Protein AF-A0A848QP85-F1 (afdb_monomer_lite)

Sequence (212 aa):
MMNKYEKEARVYPAIAGMIIPIILTTLYVTSFIPKTLDIWESIIVKIGLFIPVALIYGALAYWIRQLFIDASKRLFQFRLFKEDETEMPTTKLLLWSSDVRKSEADIKRIAEKIKTDFGIQLLSKDEEISNLSEAKRTIVDAVGKIREVTRNNENLQQYNRKYGFCRNYLGTCVYATGAIILALAANFILGMPYASVLFMALGVQILLGIIT

Organism: Phocaeicola vulgatus (NCBI:txid821)

pLDDT: mean 91.53, std 6.6, range [52.84, 97.62]

Secondary structure (DSSP, 8-state):
---HHIIIIIIHHHHHTTHHHHHHHHHHHHTTS-TTS-HHHHHHHHHHHHHHHHHHHHHHHHHHHHHHHHHHIIIIIHHHH-TTSTTSHHHHHH-TT-TTPPPHHHHHHHHHHHHHHH---PPPHHHHHH-HHHHHHHHHHHHHHHHHHTTT-HHHHHHHHHHHHHHHHHHHHHHHHHHHHHHHHHHHHTT-TTHHHHHHHHHHHHHHHHH-

Structure (mmCIF, N/CA/C/O backbone):
data_AF-A0A848QP85-F1
#
_entry.id   AF-A0A848QP85-F1
#
loop_
_ato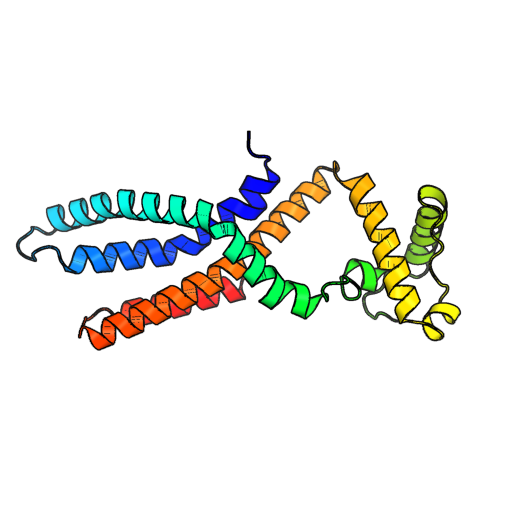m_site.group_PDB
_atom_site.id
_atom_site.type_symbol
_atom_site.label_atom_id
_atom_site.label_alt_id
_atom_site.label_comp_id
_atom_site.label_asym_id
_atom_site.label_entity_id
_atom_site.label_seq_id
_atom_site.pdbx_PDB_ins_code
_atom_site.Cartn_x
_atom_site.Cartn_y
_atom_site.Cartn_z
_atom_site.occupancy
_atom_site.B_iso_or_equiv
_atom_site.auth_seq_id
_atom_site.auth_comp_id
_atom_site.auth_asym_id
_atom_site.auth_atom_id
_atom_site.pdbx_PDB_model_num
ATOM 1 N N . MET A 1 1 ? -17.720 -10.875 -14.362 1.00 52.84 1 MET A N 1
ATOM 2 C CA . MET A 1 1 ? -17.300 -9.458 -14.500 1.00 52.84 1 MET A CA 1
ATOM 3 C C . MET A 1 1 ? -16.583 -9.041 -13.217 1.00 52.84 1 MET A C 1
ATOM 5 O O . MET A 1 1 ? -17.029 -9.434 -12.148 1.00 52.84 1 MET A O 1
ATOM 9 N N . MET A 1 2 ? -15.457 -8.329 -13.291 1.00 73.00 2 MET A N 1
ATOM 10 C CA . MET A 1 2 ? -14.638 -8.015 -12.108 1.00 73.00 2 MET A CA 1
ATOM 11 C C . MET A 1 2 ? -15.295 -6.916 -11.248 1.00 73.00 2 MET A C 1
ATOM 13 O O . MET A 1 2 ? -15.643 -5.864 -11.787 1.00 73.00 2 MET A O 1
ATOM 17 N N . ASN A 1 3 ? -15.461 -7.150 -9.938 1.00 87.94 3 ASN A N 1
ATOM 18 C CA . ASN A 1 3 ? -16.066 -6.187 -9.003 1.00 87.94 3 ASN A CA 1
ATOM 19 C C . ASN A 1 3 ? -15.241 -4.881 -8.954 1.00 87.94 3 ASN A C 1
ATOM 21 O O . ASN A 1 3 ? -14.014 -4.905 -9.073 1.00 87.94 3 ASN A O 1
ATOM 25 N N . LYS A 1 4 ? -15.909 -3.740 -8.748 1.00 89.75 4 LYS A N 1
ATOM 26 C CA . LYS A 1 4 ? -15.306 -2.413 -8.554 1.00 89.75 4 LYS A CA 1
ATOM 27 C C . LYS A 1 4 ? -14.185 -2.422 -7.512 1.00 89.75 4 LYS A C 1
ATOM 29 O O . LYS A 1 4 ? -13.153 -1.801 -7.739 1.00 89.75 4 LYS A O 1
ATOM 34 N N . TYR A 1 5 ? -14.340 -3.177 -6.419 1.00 89.50 5 TYR A N 1
ATOM 35 C CA . TYR A 1 5 ? -13.270 -3.331 -5.426 1.00 89.50 5 TYR A CA 1
ATOM 36 C C . TYR A 1 5 ? -12.013 -3.991 -6.008 1.00 89.50 5 TYR A C 1
ATOM 38 O O . TYR A 1 5 ? -10.917 -3.484 -5.815 1.00 89.50 5 TYR A O 1
ATOM 46 N N . GLU A 1 6 ? -12.149 -5.085 -6.758 1.00 91.56 6 GLU A N 1
ATOM 47 C CA . GLU A 1 6 ? -11.005 -5.777 -7.368 1.00 91.56 6 GLU A CA 1
ATOM 48 C C . GLU A 1 6 ? -10.270 -4.865 -8.367 1.00 91.56 6 GLU A C 1
ATOM 50 O O . GLU A 1 6 ? -9.042 -4.831 -8.395 1.00 91.56 6 GLU A O 1
ATOM 55 N N . LYS A 1 7 ? -11.008 -4.060 -9.142 1.00 93.38 7 LYS A N 1
ATOM 56 C CA . LYS A 1 7 ? -10.418 -3.071 -10.058 1.00 93.38 7 LYS A CA 1
ATOM 57 C C . LYS A 1 7 ? -9.657 -1.982 -9.307 1.00 93.38 7 LYS A C 1
ATOM 59 O O . LYS A 1 7 ? -8.448 -1.852 -9.474 1.00 93.38 7 LYS A O 1
ATOM 64 N N . GLU A 1 8 ? -10.369 -1.227 -8.476 1.00 95.19 8 GLU A N 1
ATOM 65 C CA . GLU A 1 8 ? -9.848 -0.004 -7.863 1.00 95.19 8 GLU A CA 1
ATOM 66 C C . GLU A 1 8 ? -8.850 -0.296 -6.750 1.00 95.19 8 GLU A C 1
ATOM 68 O O . GLU A 1 8 ? -7.840 0.381 -6.652 1.00 95.19 8 GLU A O 1
ATOM 73 N N . ALA A 1 9 ? -9.089 -1.315 -5.928 1.00 94.69 9 ALA A N 1
ATOM 74 C CA . ALA A 1 9 ? -8.211 -1.595 -4.805 1.00 94.69 9 ALA A CA 1
ATOM 75 C C . ALA A 1 9 ? -7.007 -2.451 -5.197 1.00 94.69 9 ALA A C 1
ATOM 77 O O . ALA A 1 9 ? -6.015 -2.396 -4.489 1.00 94.69 9 ALA A O 1
ATOM 78 N N . ARG A 1 10 ? -7.069 -3.282 -6.252 1.00 94.50 10 ARG A N 1
ATOM 79 C CA . ARG A 1 10 ? -6.019 -4.287 -6.532 1.00 94.50 10 ARG A CA 1
ATOM 80 C C . ARG A 1 10 ? -5.346 -4.134 -7.889 1.00 94.50 10 ARG A C 1
ATOM 82 O O . ARG A 1 10 ? -4.124 -4.181 -7.948 1.00 94.50 10 ARG A O 1
ATOM 89 N N . VAL A 1 11 ? -6.108 -3.948 -8.964 1.00 94.38 11 VAL A N 1
ATOM 90 C CA . VAL A 1 11 ? -5.538 -3.897 -10.323 1.00 94.38 11 VAL A CA 1
ATOM 91 C C . VAL A 1 11 ? -4.966 -2.524 -10.661 1.00 94.38 11 VAL A C 1
ATOM 93 O O . VAL A 1 11 ? -3.831 -2.429 -11.113 1.00 94.38 11 VAL A O 1
ATOM 96 N N . TYR A 1 12 ? -5.714 -1.451 -10.414 1.00 95.31 12 TYR A N 1
ATOM 97 C CA . TYR A 1 12 ? -5.249 -0.092 -10.697 1.00 95.31 12 TYR A CA 1
ATOM 98 C C . TYR A 1 12 ? -3.962 0.306 -9.965 1.00 95.31 12 TYR A C 1
ATOM 100 O O . TYR A 1 12 ? -3.086 0.843 -10.640 1.00 95.31 12 TYR A O 1
ATOM 108 N N . PRO A 1 13 ? -3.768 0.025 -8.660 1.00 96.31 13 PRO A N 1
ATOM 109 C CA . PRO A 1 13 ? -2.503 0.366 -8.012 1.00 96.31 13 PRO A CA 1
ATOM 110 C C . PRO A 1 13 ? -1.323 -0.427 -8.587 1.00 96.31 13 PRO A C 1
ATOM 112 O O . PRO A 1 13 ? -0.239 0.131 -8.728 1.00 96.31 13 PRO A O 1
ATOM 115 N N . ALA A 1 14 ? -1.544 -1.687 -8.985 1.00 95.75 14 ALA A N 1
ATOM 116 C CA . ALA A 1 14 ? -0.522 -2.506 -9.629 1.00 95.75 14 ALA A CA 1
ATOM 117 C C . ALA A 1 14 ? -0.092 -1.915 -10.978 1.00 95.75 14 ALA A C 1
ATOM 119 O O . ALA A 1 14 ? 1.096 -1.807 -11.246 1.00 95.75 14 ALA A O 1
ATOM 120 N N . ILE A 1 15 ? -1.041 -1.495 -11.821 1.00 94.06 15 ILE A N 1
ATOM 121 C CA . ILE A 1 15 ? -0.727 -0.872 -13.116 1.00 94.06 15 ILE A CA 1
ATOM 122 C C . ILE A 1 15 ? -0.058 0.493 -12.910 1.00 94.06 15 ILE A C 1
ATOM 124 O O . ILE A 1 15 ? 0.965 0.775 -13.530 1.00 94.06 15 ILE A O 1
ATOM 128 N N . ALA A 1 16 ? -0.605 1.325 -12.018 1.00 94.81 16 ALA A N 1
ATOM 129 C CA . ALA A 1 16 ? -0.088 2.663 -11.751 1.00 94.81 16 ALA A CA 1
ATOM 130 C C . ALA A 1 16 ? 1.365 2.630 -11.253 1.00 94.81 16 ALA A C 1
ATOM 132 O O . ALA A 1 16 ? 2.199 3.392 -11.737 1.00 94.81 16 ALA A O 1
ATOM 133 N N . GLY A 1 17 ? 1.698 1.715 -10.339 1.00 93.06 17 GLY A N 1
ATOM 134 C CA . GLY A 1 17 ? 3.059 1.606 -9.811 1.00 93.06 17 GLY A CA 1
ATOM 135 C C . GLY A 1 17 ? 4.089 1.077 -10.819 1.00 93.06 17 GLY A C 1
ATOM 136 O O . GLY A 1 17 ? 5.285 1.173 -10.563 1.00 93.06 17 GLY A O 1
ATOM 137 N N . MET A 1 18 ? 3.662 0.571 -11.983 1.00 93.56 18 MET A N 1
ATOM 138 C CA . MET A 1 18 ? 4.565 0.125 -13.052 1.00 93.56 18 MET A CA 1
ATOM 139 C C . MET A 1 18 ? 4.866 1.208 -14.098 1.00 93.56 18 MET A C 1
ATOM 141 O O . MET A 1 18 ? 5.676 0.965 -14.990 1.00 93.56 18 MET A O 1
ATOM 145 N N . ILE A 1 19 ? 4.286 2.411 -13.992 1.00 93.69 19 ILE A N 1
ATOM 146 C CA . ILE A 1 19 ? 4.487 3.500 -14.967 1.00 93.69 19 ILE A CA 1
ATOM 147 C C . ILE A 1 19 ? 5.964 3.907 -15.079 1.00 93.69 19 ILE A C 1
ATOM 149 O O . ILE A 1 19 ? 6.479 4.029 -16.189 1.00 93.69 19 ILE A O 1
ATOM 153 N N . ILE A 1 20 ? 6.669 4.083 -13.956 1.00 93.69 20 ILE A N 1
ATOM 154 C CA . ILE A 1 20 ? 8.097 4.441 -13.979 1.00 93.69 20 ILE A CA 1
ATOM 155 C C . ILE A 1 20 ? 8.930 3.320 -14.628 1.00 93.69 20 ILE A C 1
ATOM 157 O O . ILE A 1 20 ? 9.659 3.617 -15.577 1.00 93.69 20 ILE A O 1
ATOM 161 N N . PRO A 1 21 ? 8.794 2.039 -14.223 1.00 93.94 21 PRO A N 1
ATOM 162 C CA . PRO A 1 21 ? 9.412 0.925 -14.941 1.00 93.94 21 PRO A CA 1
ATOM 163 C C . PRO A 1 21 ? 9.122 0.897 -16.451 1.00 93.94 21 PRO A C 1
ATOM 165 O O . PRO A 1 21 ? 10.043 0.679 -17.231 1.00 93.94 21 PRO A O 1
ATOM 168 N N . ILE A 1 22 ? 7.883 1.167 -16.883 1.00 93.31 22 ILE A N 1
ATOM 169 C CA . ILE A 1 22 ? 7.510 1.238 -18.310 1.00 93.31 22 ILE A CA 1
ATOM 170 C C . ILE A 1 22 ? 8.316 2.316 -19.041 1.00 93.31 22 ILE A C 1
ATOM 172 O O . ILE A 1 22 ? 8.875 2.053 -20.110 1.00 93.31 22 ILE A O 1
ATOM 176 N N . ILE A 1 23 ? 8.383 3.526 -18.477 1.00 91.31 23 ILE A N 1
ATOM 177 C CA . ILE A 1 23 ? 9.117 4.652 -19.072 1.00 91.31 23 ILE A CA 1
ATOM 178 C C . ILE A 1 23 ? 10.601 4.298 -19.192 1.00 91.31 23 ILE A C 1
ATOM 180 O O . ILE A 1 23 ? 11.190 4.462 -20.260 1.00 91.31 23 ILE A O 1
ATOM 184 N N . LEU A 1 24 ? 11.195 3.759 -18.125 1.00 90.81 24 LEU A N 1
ATOM 185 C CA . LEU A 1 24 ? 12.607 3.382 -18.107 1.00 90.81 24 LEU A CA 1
ATOM 186 C C . LEU A 1 24 ? 12.928 2.281 -19.117 1.00 90.81 24 LEU A C 1
ATOM 188 O O . LEU A 1 24 ? 13.899 2.410 -19.860 1.00 90.81 24 LEU A O 1
ATOM 192 N N . THR A 1 25 ? 12.100 1.239 -19.204 1.00 89.38 25 THR A N 1
ATOM 193 C CA . THR A 1 25 ? 12.289 0.167 -20.189 1.00 89.38 25 THR A CA 1
ATOM 194 C C . THR A 1 25 ? 12.141 0.690 -21.612 1.00 89.38 25 THR A C 1
ATOM 196 O O . THR A 1 25 ? 12.940 0.334 -22.473 1.00 89.38 25 THR A O 1
ATOM 199 N N . THR A 1 26 ? 11.187 1.589 -21.864 1.00 88.19 26 THR A N 1
ATOM 200 C CA . THR A 1 26 ? 11.035 2.223 -23.182 1.00 88.19 26 THR A CA 1
ATOM 201 C C . THR A 1 26 ? 12.300 2.997 -23.562 1.00 88.19 26 THR A C 1
ATOM 203 O O . THR A 1 26 ? 12.834 2.803 -24.653 1.00 88.19 26 THR A O 1
ATOM 206 N N . LEU A 1 27 ? 12.836 3.815 -22.646 1.00 84.06 27 LEU A N 1
ATOM 207 C CA . LEU A 1 27 ? 14.091 4.544 -22.861 1.00 84.06 27 LEU A CA 1
ATOM 208 C C . LEU A 1 27 ? 15.262 3.589 -23.117 1.00 84.06 27 LEU A C 1
ATOM 210 O O . LEU A 1 27 ? 16.022 3.788 -24.065 1.00 84.06 27 LEU A O 1
ATOM 214 N N . TYR A 1 28 ? 15.373 2.527 -22.321 1.00 82.81 28 TYR A N 1
ATOM 215 C CA . TYR A 1 28 ? 16.450 1.554 -22.438 1.00 82.81 28 TYR A CA 1
ATOM 216 C C . TYR A 1 28 ? 16.403 0.799 -23.769 1.00 82.81 28 TYR A C 1
ATOM 218 O O . TYR A 1 28 ? 17.407 0.724 -24.468 1.00 82.81 28 TYR A O 1
ATOM 226 N N . VAL A 1 29 ? 15.238 0.305 -24.188 1.00 82.69 29 VAL A N 1
ATOM 227 C CA . VAL A 1 29 ? 15.107 -0.410 -25.466 1.00 82.69 29 VAL A CA 1
ATOM 228 C C . VAL A 1 29 ? 15.361 0.528 -26.651 1.00 82.69 29 VAL A C 1
ATOM 230 O O . VAL A 1 29 ? 16.015 0.130 -27.613 1.00 82.69 29 VAL A O 1
ATOM 233 N N . THR A 1 30 ? 14.956 1.802 -26.567 1.00 79.50 30 THR A N 1
ATOM 234 C CA . THR A 1 30 ? 15.251 2.778 -27.635 1.00 79.50 30 THR A CA 1
ATOM 235 C C . THR A 1 30 ? 16.740 3.079 -27.799 1.00 79.50 30 THR A C 1
ATOM 237 O O . THR A 1 30 ? 17.144 3.545 -28.859 1.00 79.50 30 THR A O 1
ATOM 240 N N . SER A 1 31 ? 17.572 2.781 -26.796 1.00 76.50 31 SER A N 1
ATOM 241 C CA . SER A 1 31 ? 19.026 2.966 -26.879 1.00 76.50 31 SER A CA 1
ATOM 242 C C . SER A 1 31 ? 19.717 2.014 -27.859 1.00 76.50 31 SER A C 1
ATOM 244 O O . SER A 1 31 ? 20.781 2.342 -28.380 1.00 76.50 31 SER A O 1
ATOM 246 N N . PHE A 1 32 ? 19.094 0.868 -28.148 1.00 76.31 32 PHE A N 1
ATOM 247 C CA . PHE A 1 32 ? 19.592 -0.119 -29.109 1.00 76.31 32 PHE A CA 1
ATOM 248 C C . PHE A 1 32 ? 19.215 0.213 -30.555 1.00 76.31 32 PHE A C 1
ATOM 250 O O . PHE A 1 32 ? 19.620 -0.489 -31.480 1.00 76.31 32 PHE A O 1
ATOM 257 N N . ILE A 1 33 ? 18.430 1.270 -30.764 1.00 74.44 33 ILE A N 1
ATOM 258 C CA . ILE A 1 33 ? 17.992 1.690 -32.089 1.00 74.44 33 ILE A CA 1
ATOM 259 C C . ILE A 1 33 ? 19.111 2.525 -32.729 1.00 74.44 33 ILE A C 1
ATOM 261 O O . ILE A 1 33 ? 19.648 3.421 -32.070 1.00 74.44 33 ILE A O 1
ATOM 265 N N . PRO A 1 34 ? 19.488 2.256 -33.994 1.00 72.00 34 PRO A N 1
ATOM 266 C CA . PRO A 1 34 ? 20.559 2.980 -34.667 1.00 72.00 34 PRO A CA 1
ATOM 267 C C . PRO A 1 34 ? 20.356 4.499 -34.635 1.00 72.00 34 PRO A C 1
ATOM 269 O O . PRO A 1 34 ? 19.277 5.007 -34.935 1.00 72.00 34 PRO A O 1
ATOM 272 N N . LYS A 1 35 ? 21.430 5.240 -34.333 1.00 67.75 35 LYS A N 1
ATOM 273 C CA . LYS A 1 35 ? 21.443 6.717 -34.284 1.00 67.75 35 LYS A CA 1
ATOM 274 C C . LYS A 1 35 ? 21.287 7.393 -35.654 1.00 67.75 35 LYS A C 1
ATOM 276 O O . LYS A 1 35 ? 21.327 8.613 -35.726 1.00 67.75 35 LYS A O 1
ATOM 281 N N . THR A 1 36 ? 21.167 6.618 -36.729 1.00 67.00 36 THR A N 1
ATOM 282 C CA . THR A 1 36 ? 21.047 7.111 -38.108 1.00 67.00 36 THR A CA 1
ATOM 283 C C . THR A 1 36 ? 19.648 7.622 -38.449 1.00 67.00 36 THR A C 1
ATOM 285 O O . THR A 1 36 ? 19.464 8.143 -39.542 1.00 67.00 36 THR A O 1
ATOM 288 N N . LEU A 1 37 ? 18.671 7.449 -37.553 1.00 69.50 37 LEU A N 1
ATOM 289 C CA . LEU A 1 37 ? 17.309 7.955 -37.728 1.00 69.50 37 LEU A CA 1
ATOM 290 C C . LEU A 1 37 ? 17.245 9.467 -37.490 1.00 69.50 37 LEU A C 1
ATOM 292 O O . LEU A 1 37 ? 17.881 9.981 -36.565 1.00 69.50 37 LEU A O 1
ATOM 296 N N . ASP A 1 38 ? 16.427 10.157 -38.285 1.00 78.50 38 ASP A N 1
ATOM 297 C CA . ASP A 1 38 ? 16.111 11.569 -38.058 1.00 78.50 38 ASP A CA 1
ATOM 298 C C . ASP A 1 38 ? 15.408 11.774 -36.698 1.00 78.50 38 ASP A C 1
ATOM 300 O O . ASP A 1 38 ? 14.830 10.851 -36.115 1.00 78.50 38 ASP A O 1
ATOM 304 N N . ILE A 1 39 ? 15.434 13.001 -36.173 1.00 72.75 39 ILE A N 1
ATOM 305 C CA . ILE A 1 39 ? 14.828 13.360 -34.883 1.00 72.75 39 ILE A CA 1
ATOM 306 C C . ILE A 1 39 ? 13.334 13.000 -34.861 1.00 72.75 39 ILE A C 1
ATOM 308 O O . ILE A 1 39 ? 12.853 12.447 -33.867 1.00 72.75 39 ILE A O 1
ATOM 312 N N . TRP A 1 40 ? 12.605 13.256 -35.952 1.00 74.06 40 TRP A N 1
ATOM 313 C CA . TRP A 1 40 ? 11.178 12.937 -36.049 1.00 74.06 40 TRP A CA 1
ATOM 314 C C . TRP A 1 40 ? 10.918 11.432 -36.078 1.00 74.06 40 TRP A C 1
ATOM 316 O O . TRP A 1 40 ? 10.035 10.945 -35.368 1.00 74.06 40 TRP A O 1
ATOM 326 N N . GLU A 1 41 ? 11.734 10.679 -36.815 1.00 77.38 41 GLU A N 1
ATOM 327 C CA . GLU A 1 41 ? 11.673 9.216 -36.839 1.00 77.38 41 GLU A CA 1
ATOM 328 C C . GLU A 1 41 ? 11.992 8.626 -35.458 1.00 77.38 41 GLU A C 1
ATOM 330 O O . GLU A 1 41 ? 11.287 7.738 -34.981 1.00 77.38 41 GLU A O 1
ATOM 335 N N . SER A 1 42 ? 12.979 9.178 -34.746 1.00 75.06 42 SER A N 1
ATOM 336 C CA . SER A 1 42 ? 13.323 8.763 -33.381 1.00 75.06 42 SER A CA 1
ATOM 337 C C . SER A 1 42 ? 12.167 8.972 -32.393 1.00 75.06 42 SER A C 1
ATOM 339 O O . SER A 1 42 ? 11.919 8.117 -31.536 1.00 75.06 42 SER A O 1
ATOM 341 N N . ILE A 1 43 ? 11.430 10.083 -32.505 1.00 77.25 43 ILE A N 1
ATOM 342 C CA . ILE A 1 43 ? 10.256 10.360 -31.661 1.00 77.25 43 ILE A CA 1
ATOM 343 C C . ILE A 1 43 ? 9.122 9.379 -31.972 1.00 77.25 43 ILE A C 1
ATOM 345 O O . ILE A 1 43 ? 8.556 8.793 -31.045 1.00 77.25 43 ILE A O 1
ATOM 349 N N . ILE A 1 44 ? 8.817 9.159 -33.254 1.00 81.88 44 ILE A N 1
ATOM 350 C CA . ILE A 1 44 ? 7.771 8.221 -33.685 1.00 81.88 44 ILE A CA 1
ATOM 351 C C . ILE A 1 44 ? 8.077 6.814 -33.173 1.00 81.88 44 ILE A C 1
ATOM 353 O O . ILE A 1 44 ? 7.194 6.153 -32.629 1.00 81.88 44 ILE A O 1
ATOM 357 N N . VAL A 1 45 ? 9.333 6.374 -33.264 1.00 81.00 45 VAL A N 1
ATOM 358 C CA . VAL A 1 45 ? 9.741 5.049 -32.793 1.00 81.00 45 VAL A CA 1
ATOM 359 C C . VAL A 1 45 ? 9.649 4.930 -31.268 1.00 81.00 45 VAL A C 1
ATOM 361 O O . VAL A 1 45 ? 9.188 3.907 -30.768 1.00 81.00 45 VAL A O 1
ATOM 364 N N . LYS A 1 46 ? 10.001 5.975 -30.507 1.00 78.94 46 LYS A N 1
ATOM 365 C CA . LYS A 1 46 ? 9.838 5.988 -29.039 1.00 78.94 46 LYS A CA 1
ATOM 366 C C . LYS A 1 46 ? 8.375 5.871 -28.616 1.00 78.94 46 LYS A C 1
ATOM 368 O O . LYS A 1 46 ? 8.059 5.071 -27.738 1.00 78.94 46 LYS A O 1
ATOM 373 N N . ILE A 1 47 ? 7.482 6.633 -29.248 1.00 81.06 47 ILE A N 1
ATOM 374 C CA . ILE A 1 47 ? 6.036 6.565 -28.979 1.00 81.06 47 ILE A CA 1
ATOM 375 C C . ILE A 1 47 ? 5.480 5.205 -29.420 1.00 81.06 47 ILE A C 1
ATOM 377 O O . ILE A 1 47 ? 4.738 4.565 -28.674 1.00 81.06 47 ILE A O 1
ATOM 381 N N . GLY A 1 48 ? 5.888 4.735 -30.600 1.00 83.56 48 GLY A N 1
ATOM 382 C CA . GLY A 1 48 ? 5.499 3.439 -31.147 1.00 83.56 48 GLY A CA 1
ATOM 383 C C . GLY A 1 48 ? 5.942 2.265 -30.275 1.00 83.56 48 GLY A C 1
ATOM 384 O O . GLY A 1 48 ? 5.211 1.286 -30.173 1.00 83.56 48 GLY A O 1
ATOM 385 N N . LEU A 1 49 ? 7.086 2.378 -29.594 1.00 86.31 49 LEU A N 1
ATOM 386 C CA . LEU A 1 49 ? 7.586 1.367 -28.664 1.00 86.31 49 LEU A CA 1
ATOM 387 C C . LEU A 1 49 ? 6.959 1.470 -27.266 1.00 86.31 49 LEU A C 1
ATOM 389 O O . LEU A 1 49 ? 6.788 0.456 -26.591 1.00 86.31 49 LEU A O 1
ATOM 393 N N . PHE A 1 50 ? 6.575 2.670 -26.829 1.00 88.25 50 PHE A N 1
ATOM 394 C CA . PHE A 1 50 ? 5.936 2.857 -25.527 1.00 88.25 50 PHE A CA 1
ATOM 395 C C . PHE A 1 50 ? 4.655 2.024 -25.395 1.00 88.25 50 PHE A C 1
ATOM 397 O O . PHE A 1 50 ? 4.437 1.393 -24.365 1.00 88.25 50 PHE A O 1
ATOM 404 N N . ILE A 1 51 ? 3.826 1.979 -26.443 1.00 89.12 51 ILE A N 1
ATOM 405 C CA . ILE A 1 51 ? 2.553 1.241 -26.443 1.00 89.12 51 ILE A CA 1
ATOM 406 C C . ILE A 1 51 ? 2.748 -0.260 -26.148 1.00 89.12 51 ILE A C 1
ATOM 408 O O . ILE A 1 51 ? 2.168 -0.739 -25.171 1.00 89.12 51 ILE A O 1
ATOM 412 N N . PRO A 1 52 ? 3.544 -1.031 -26.918 1.00 90.81 52 PRO A N 1
ATOM 413 C CA . PRO A 1 52 ? 3.749 -2.449 -26.641 1.00 90.81 52 PRO A CA 1
ATOM 414 C C . PRO A 1 52 ? 4.424 -2.689 -25.285 1.00 90.81 52 PRO A C 1
ATOM 416 O O . PRO A 1 52 ? 4.025 -3.616 -24.582 1.00 90.81 52 PRO A O 1
ATOM 419 N N . VAL A 1 53 ? 5.372 -1.840 -24.861 1.00 91.62 53 VAL A N 1
ATOM 420 C CA . VAL A 1 53 ? 5.980 -1.950 -23.521 1.00 91.62 53 VAL A CA 1
ATOM 421 C C . VAL A 1 53 ? 4.921 -1.755 -22.434 1.00 91.62 53 VAL A C 1
ATOM 423 O O . VAL A 1 53 ? 4.819 -2.576 -21.523 1.00 91.62 53 VAL A O 1
ATOM 426 N N . ALA A 1 54 ? 4.085 -0.723 -22.545 1.00 92.25 54 ALA A N 1
ATOM 427 C CA . ALA A 1 54 ? 3.014 -0.454 -21.593 1.00 92.25 54 ALA A CA 1
ATOM 428 C C . ALA A 1 54 ? 1.991 -1.599 -21.534 1.00 92.25 54 ALA A C 1
ATOM 430 O O . ALA A 1 54 ? 1.557 -1.969 -20.444 1.00 92.25 54 ALA A O 1
ATOM 431 N N . LEU A 1 55 ? 1.641 -2.204 -22.674 1.00 93.25 55 LEU A N 1
ATOM 432 C CA . LEU A 1 55 ? 0.742 -3.360 -22.726 1.00 93.25 55 LEU A CA 1
ATOM 433 C C . LEU A 1 55 ? 1.348 -4.591 -22.042 1.00 93.25 55 LEU A C 1
ATOM 435 O O . LEU A 1 55 ? 0.667 -5.235 -21.242 1.00 93.25 55 LEU A O 1
ATOM 439 N N . ILE A 1 56 ? 2.625 -4.889 -22.301 1.00 93.50 56 ILE A N 1
ATOM 440 C CA . ILE A 1 56 ? 3.338 -6.003 -21.660 1.00 93.50 56 ILE A CA 1
ATOM 441 C C . ILE A 1 56 ? 3.377 -5.798 -20.147 1.00 93.50 56 ILE A C 1
ATOM 443 O O . ILE A 1 56 ? 2.993 -6.687 -19.390 1.00 93.50 56 ILE A O 1
ATOM 447 N N . TYR A 1 57 ? 3.787 -4.617 -19.692 1.00 92.88 57 TYR A N 1
ATOM 448 C CA . TYR A 1 57 ? 3.849 -4.311 -18.266 1.00 92.88 57 TYR A CA 1
ATOM 449 C C . TYR A 1 57 ? 2.470 -4.272 -17.612 1.00 92.88 57 TYR A C 1
ATOM 451 O O . TYR A 1 57 ? 2.338 -4.730 -16.485 1.00 92.88 57 TYR A O 1
ATOM 459 N N . GLY A 1 58 ? 1.438 -3.775 -18.296 1.00 91.94 58 GLY A N 1
ATOM 460 C CA . GLY A 1 58 ? 0.063 -3.801 -17.800 1.00 91.94 58 GLY A CA 1
ATOM 461 C C . GLY A 1 58 ? -0.454 -5.230 -17.620 1.00 91.94 58 GLY A C 1
ATOM 462 O O . GLY A 1 58 ? -1.042 -5.551 -16.585 1.00 91.94 58 GLY A O 1
ATOM 463 N N . ALA A 1 59 ? -0.175 -6.111 -18.585 1.00 93.44 59 ALA A N 1
ATOM 464 C CA . ALA A 1 59 ? -0.487 -7.532 -18.478 1.00 93.44 59 ALA A CA 1
ATOM 465 C C . ALA A 1 59 ? 0.298 -8.186 -17.332 1.00 93.44 59 ALA A C 1
ATOM 467 O O . ALA A 1 59 ? -0.299 -8.836 -16.475 1.00 93.44 59 ALA A O 1
ATOM 468 N N . LEU A 1 60 ? 1.613 -7.962 -17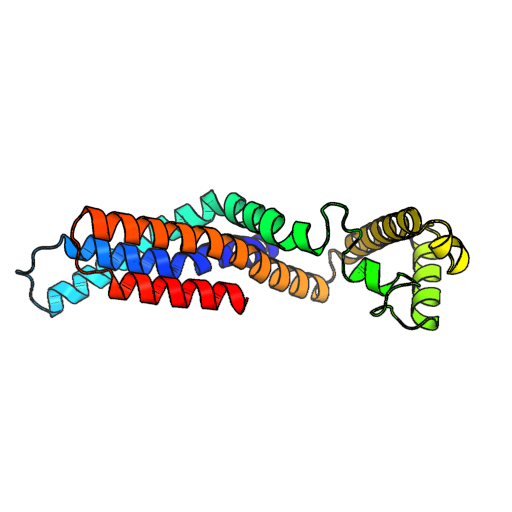.259 1.00 92.75 60 LEU A N 1
ATOM 469 C CA . LEU A 1 60 ? 2.451 -8.469 -16.172 1.00 92.75 60 LEU A CA 1
ATOM 470 C C . LEU A 1 60 ? 1.947 -7.989 -14.813 1.00 92.75 60 LEU A C 1
ATOM 472 O O . LEU A 1 60 ? 1.742 -8.817 -13.933 1.00 92.75 60 LEU A O 1
ATOM 476 N N . ALA A 1 61 ? 1.670 -6.693 -14.657 1.00 92.38 61 ALA A N 1
ATOM 477 C CA . ALA A 1 61 ? 1.134 -6.100 -13.436 1.00 92.38 61 ALA A CA 1
ATOM 478 C C . ALA A 1 61 ? -0.175 -6.770 -13.013 1.00 92.38 61 ALA A C 1
ATOM 480 O O . ALA A 1 61 ? -0.359 -7.067 -11.836 1.00 92.38 61 ALA A O 1
ATOM 481 N N . TYR A 1 62 ? -1.068 -7.061 -13.964 1.00 92.50 62 TYR A N 1
ATOM 482 C CA . TYR A 1 62 ? -2.293 -7.800 -13.681 1.00 92.50 62 TYR A CA 1
ATOM 483 C C . TYR A 1 62 ? -2.007 -9.205 -13.131 1.00 92.50 62 TYR A C 1
ATOM 485 O O . TYR A 1 62 ? -2.636 -9.609 -12.148 1.00 92.50 62 TYR A O 1
ATOM 493 N N . TRP A 1 63 ? -1.059 -9.930 -13.730 1.00 91.44 63 TRP A N 1
ATOM 494 C CA . TRP A 1 63 ? -0.675 -11.283 -13.318 1.00 91.44 63 TRP A CA 1
ATOM 495 C C . TRP A 1 63 ? 0.036 -11.314 -11.962 1.00 91.44 63 TRP A C 1
ATOM 497 O O . TRP A 1 63 ? -0.318 -12.117 -11.101 1.00 91.44 63 TRP A O 1
ATOM 507 N N . ILE A 1 64 ? 0.997 -10.417 -11.738 1.00 93.00 64 ILE A N 1
ATOM 508 C CA . ILE A 1 64 ? 1.830 -10.406 -10.528 1.00 93.00 64 ILE A CA 1
ATOM 509 C C . ILE A 1 64 ? 1.248 -9.558 -9.393 1.00 93.00 64 ILE A C 1
ATOM 511 O O . ILE A 1 64 ? 1.856 -9.483 -8.327 1.00 93.00 64 ILE A O 1
ATOM 515 N N . ARG A 1 65 ? 0.059 -8.956 -9.564 1.00 94.75 65 ARG A N 1
ATOM 516 C CA . ARG A 1 65 ? -0.578 -8.083 -8.555 1.00 94.75 65 ARG A CA 1
ATOM 517 C C . ARG A 1 65 ? -0.640 -8.699 -7.161 1.00 94.75 65 ARG A C 1
ATOM 519 O O . ARG A 1 65 ? -0.564 -7.979 -6.170 1.00 94.75 65 ARG A O 1
ATOM 526 N N . GLN A 1 66 ? -0.782 -10.023 -7.074 1.00 93.56 66 GLN A N 1
ATOM 527 C CA . GLN A 1 66 ? -0.845 -10.716 -5.792 1.00 93.56 66 GLN A CA 1
ATOM 528 C C . GLN A 1 66 ? 0.461 -10.559 -5.002 1.00 93.56 66 GLN A C 1
ATOM 530 O O . GLN A 1 66 ? 0.408 -10.300 -3.804 1.00 93.56 66 GLN A O 1
ATOM 535 N N . LEU A 1 67 ? 1.613 -10.583 -5.679 1.00 93.75 67 LEU A N 1
ATOM 536 C CA . LEU A 1 67 ? 2.912 -10.332 -5.053 1.00 93.75 67 LEU A CA 1
ATOM 537 C C . LEU A 1 67 ? 2.983 -8.919 -4.466 1.00 93.75 67 LEU A C 1
ATOM 539 O O . LEU A 1 67 ? 3.462 -8.736 -3.349 1.00 93.75 67 LEU A O 1
ATOM 543 N N . PHE A 1 68 ? 2.446 -7.923 -5.175 1.00 94.44 68 PHE A N 1
ATOM 544 C CA . PHE A 1 68 ? 2.407 -6.539 -4.692 1.00 94.44 68 PHE A CA 1
ATOM 545 C C . PHE A 1 68 ? 1.535 -6.410 -3.440 1.00 94.44 68 PHE A C 1
ATOM 547 O O . PHE A 1 68 ? 1.923 -5.768 -2.463 1.00 94.44 68 PHE A O 1
ATOM 554 N N . ILE A 1 69 ? 0.372 -7.064 -3.435 1.00 94.75 69 ILE A N 1
ATOM 555 C CA . ILE A 1 69 ? -0.527 -7.098 -2.276 1.00 94.75 69 ILE A CA 1
ATOM 556 C C . ILE A 1 69 ? 0.170 -7.747 -1.077 1.00 94.75 69 ILE A C 1
ATOM 558 O O . ILE A 1 69 ? 0.116 -7.208 0.030 1.00 94.75 69 ILE A O 1
ATOM 562 N N . ASP A 1 70 ? 0.828 -8.884 -1.290 1.00 94.94 70 ASP A N 1
ATOM 563 C CA . ASP A 1 70 ? 1.472 -9.645 -0.222 1.00 94.94 70 ASP A CA 1
ATOM 564 C C . ASP A 1 70 ? 2.678 -8.901 0.356 1.00 94.94 70 ASP A C 1
ATOM 566 O O . ASP A 1 70 ? 2.814 -8.817 1.580 1.00 94.94 70 ASP A O 1
ATOM 570 N N . ALA A 1 71 ? 3.504 -8.285 -0.495 1.00 93.81 71 ALA A N 1
ATOM 571 C CA . ALA A 1 71 ? 4.588 -7.417 -0.047 1.00 93.81 71 ALA A CA 1
ATOM 572 C C . ALA A 1 71 ? 4.051 -6.257 0.787 1.00 93.81 71 ALA A C 1
ATOM 574 O O . ALA A 1 71 ? 4.577 -5.982 1.864 1.00 93.81 71 ALA A O 1
ATOM 575 N N . SER A 1 72 ? 2.959 -5.627 0.348 1.00 93.81 72 SER A N 1
ATOM 576 C CA . SER A 1 72 ? 2.391 -4.523 1.109 1.00 93.81 72 SER A CA 1
ATOM 577 C C . SER A 1 72 ? 1.872 -4.947 2.484 1.00 93.81 72 SER A C 1
ATOM 579 O O . SER A 1 72 ? 2.138 -4.297 3.500 1.00 93.81 72 SER A O 1
ATOM 581 N N . LYS A 1 73 ? 1.159 -6.077 2.539 1.00 93.12 73 LYS A N 1
ATOM 582 C CA . LYS A 1 73 ? 0.667 -6.624 3.803 1.00 93.12 73 LYS A CA 1
ATOM 583 C C . LYS A 1 73 ? 1.814 -6.918 4.762 1.00 93.12 73 LYS A C 1
ATOM 585 O O . LYS A 1 73 ? 1.763 -6.490 5.908 1.00 93.12 73 LYS A O 1
ATOM 590 N N . ARG A 1 74 ? 2.852 -7.612 4.294 1.00 92.94 74 ARG A N 1
ATOM 591 C CA . ARG A 1 74 ? 3.973 -8.046 5.138 1.00 92.94 74 ARG A CA 1
ATOM 592 C C . ARG A 1 74 ? 4.848 -6.884 5.598 1.00 92.94 74 ARG A C 1
ATOM 594 O O . ARG A 1 74 ? 5.215 -6.832 6.767 1.00 92.94 74 ARG A O 1
ATOM 601 N N . LEU A 1 75 ? 5.178 -5.962 4.695 1.00 92.06 75 LEU A N 1
ATOM 602 C CA . LEU A 1 75 ? 6.125 -4.883 4.981 1.00 92.06 75 LEU A CA 1
ATOM 603 C C . LEU A 1 75 ? 5.481 -3.719 5.736 1.00 92.06 75 LEU A C 1
ATOM 605 O O . LEU A 1 75 ? 6.125 -3.145 6.614 1.00 92.06 75 LEU A O 1
ATOM 609 N N . PHE A 1 76 ? 4.221 -3.398 5.429 1.00 91.75 76 PHE A N 1
ATOM 610 C CA . PHE A 1 76 ? 3.539 -2.233 5.992 1.00 91.75 76 PHE A CA 1
ATOM 611 C C . PHE A 1 76 ? 2.403 -2.635 6.935 1.00 91.75 76 PHE A C 1
ATOM 613 O O . PHE A 1 76 ? 2.453 -2.315 8.121 1.00 91.75 76 PHE A O 1
ATOM 620 N N . GLN A 1 77 ? 1.393 -3.371 6.454 1.00 91.00 77 GLN A N 1
ATOM 621 C CA . GLN A 1 77 ? 0.164 -3.593 7.233 1.00 91.00 77 GLN A CA 1
ATOM 622 C C . GLN A 1 77 ? 0.410 -4.392 8.523 1.00 91.00 77 GLN A C 1
ATOM 624 O O . GLN A 1 77 ? 0.057 -3.931 9.604 1.00 91.00 77 GLN A O 1
ATOM 629 N N . PHE A 1 78 ? 1.018 -5.575 8.435 1.00 91.38 78 PHE A N 1
ATOM 630 C CA . PHE A 1 78 ? 1.239 -6.460 9.583 1.00 91.38 78 PHE A CA 1
ATOM 631 C C . PHE A 1 78 ? 2.288 -5.915 10.546 1.00 91.38 78 PHE A C 1
ATOM 633 O O . PHE A 1 78 ? 2.214 -6.159 11.749 1.00 91.38 78 PHE A O 1
ATOM 640 N N . ARG A 1 79 ? 3.235 -5.120 10.040 1.00 89.25 79 ARG A N 1
ATOM 641 C CA . ARG A 1 79 ? 4.203 -4.423 10.885 1.00 89.25 79 ARG A CA 1
ATOM 642 C C . ARG A 1 79 ? 3.530 -3.374 11.773 1.00 89.25 79 ARG A C 1
ATOM 644 O O . ARG A 1 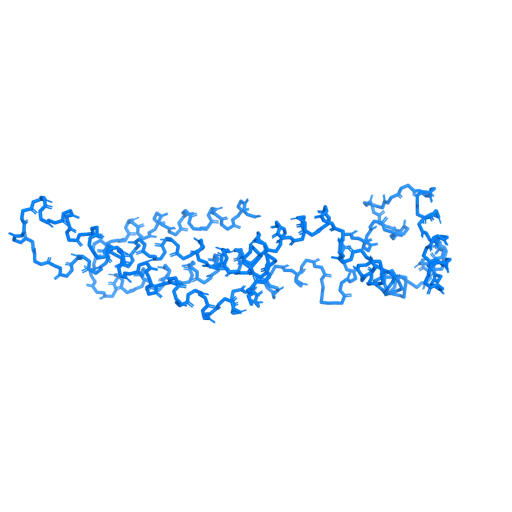79 ? 3.929 -3.231 12.925 1.00 89.25 79 ARG A O 1
ATOM 651 N N . LEU A 1 80 ? 2.524 -2.672 11.250 1.00 87.81 80 LEU A N 1
ATOM 652 C CA . LEU A 1 80 ? 1.804 -1.618 11.970 1.00 87.81 80 LEU A CA 1
ATOM 653 C C . LEU A 1 80 ? 0.674 -2.159 12.852 1.00 87.81 80 LEU A C 1
ATOM 655 O O . LEU A 1 80 ? 0.533 -1.727 13.991 1.00 87.81 80 LEU A O 1
ATOM 659 N N . PHE A 1 81 ? -0.122 -3.094 12.334 1.00 89.94 81 PHE A N 1
ATOM 660 C CA . PHE A 1 81 ? -1.394 -3.489 12.951 1.00 89.94 81 PHE A CA 1
ATOM 661 C C . PHE A 1 81 ? -1.422 -4.912 13.503 1.00 89.94 81 PHE A C 1
ATOM 663 O O . PHE A 1 81 ? -2.444 -5.308 14.064 1.00 89.94 81 PHE A O 1
ATOM 670 N N . LYS A 1 82 ? -0.311 -5.651 13.366 1.00 89.56 82 LYS A N 1
ATOM 671 C CA . LYS A 1 82 ? -0.221 -7.099 13.604 1.00 89.56 82 LYS A CA 1
ATOM 672 C C . LYS A 1 82 ? -1.155 -7.890 12.680 1.00 89.56 82 LYS A C 1
ATOM 674 O O . LYS A 1 82 ? -2.061 -7.351 12.047 1.00 89.56 82 LYS A O 1
ATOM 679 N N . GLU A 1 83 ? -0.872 -9.175 12.511 1.00 88.00 83 GLU A N 1
ATOM 680 C CA . GLU A 1 83 ? -1.685 -10.040 11.645 1.00 88.00 83 GLU A CA 1
ATOM 681 C C . GLU A 1 83 ? -3.027 -10.404 12.294 1.00 88.00 83 GLU A C 1
ATOM 683 O O . GLU A 1 83 ? -4.025 -10.558 11.599 1.00 88.00 83 GLU A O 1
ATOM 688 N N . ASP A 1 84 ? -3.065 -10.440 13.627 1.00 88.56 84 ASP A N 1
ATOM 689 C CA . ASP A 1 84 ? -4.263 -10.678 14.438 1.00 88.56 84 ASP A CA 1
ATOM 690 C C . ASP A 1 84 ? -5.139 -9.427 14.633 1.00 88.56 84 ASP A C 1
ATOM 692 O O . ASP A 1 84 ? -6.110 -9.465 15.382 1.00 88.56 84 ASP A O 1
ATOM 696 N N . GLU A 1 85 ? -4.796 -8.313 13.976 1.00 89.12 85 GLU A N 1
ATOM 697 C CA . GLU A 1 85 ? -5.532 -7.043 14.003 1.00 89.12 85 GLU A CA 1
ATOM 698 C C . GLU A 1 85 ? -5.660 -6.382 15.392 1.00 89.12 85 GLU A C 1
ATOM 700 O O . GLU A 1 85 ? -6.370 -5.383 15.557 1.00 89.12 85 GLU A O 1
ATOM 705 N N . THR A 1 86 ? -4.930 -6.875 16.394 1.00 92.06 86 THR A N 1
ATOM 706 C CA . THR A 1 86 ? -4.992 -6.374 17.778 1.00 92.06 86 THR A CA 1
ATOM 707 C C . THR A 1 86 ? -4.492 -4.937 17.928 1.00 92.06 86 THR A C 1
ATOM 709 O O . THR A 1 86 ? -4.851 -4.249 18.883 1.00 92.06 86 THR A O 1
ATOM 712 N N . GLU A 1 87 ? -3.712 -4.449 16.962 1.00 92.94 87 GLU A N 1
ATOM 713 C CA . GLU A 1 87 ? -3.203 -3.077 16.916 1.00 92.94 87 GLU A CA 1
ATOM 714 C C . GLU A 1 87 ? -3.913 -2.212 15.861 1.00 92.94 87 GLU A C 1
ATOM 716 O O . GLU A 1 87 ? -3.489 -1.081 15.608 1.00 92.94 87 GLU A O 1
ATOM 721 N N . MET A 1 88 ? -5.002 -2.701 15.250 1.00 92.81 88 MET A N 1
ATOM 722 C CA . MET A 1 88 ? -5.797 -1.906 14.309 1.00 92.81 88 MET A CA 1
ATOM 723 C C . MET A 1 88 ? -6.349 -0.635 14.974 1.00 92.81 88 MET A C 1
ATOM 725 O O . MET A 1 88 ? -6.725 -0.662 16.151 1.00 92.81 88 MET A O 1
ATOM 729 N N . PRO A 1 89 ? -6.507 0.474 14.224 1.00 92.38 89 PRO A N 1
ATOM 730 C CA . PRO A 1 89 ? -7.074 1.707 14.762 1.00 92.38 89 PRO A CA 1
ATOM 731 C C . PRO A 1 89 ? -8.455 1.498 15.385 1.00 92.38 89 PRO A C 1
ATOM 733 O O . PRO A 1 89 ? -8.733 2.029 16.450 1.00 92.38 89 PRO A O 1
ATOM 736 N N . THR A 1 90 ? -9.307 0.672 14.775 1.00 92.81 90 THR A N 1
ATOM 737 C CA . THR A 1 90 ? -10.634 0.335 15.315 1.00 92.81 90 THR A CA 1
ATOM 738 C C . THR A 1 90 ? -10.565 -0.335 16.682 1.00 92.81 90 THR A C 1
ATOM 740 O O . THR A 1 90 ? -11.422 -0.068 17.519 1.00 92.81 90 THR A O 1
ATOM 743 N N . THR A 1 91 ? -9.539 -1.155 16.918 1.00 95.00 91 THR A N 1
ATOM 744 C CA . THR A 1 91 ? -9.293 -1.793 18.213 1.00 95.00 91 THR A CA 1
ATOM 745 C C . THR A 1 91 ? -8.876 -0.746 19.240 1.00 95.00 91 THR A C 1
ATOM 747 O O . THR A 1 91 ? -9.483 -0.648 20.301 1.00 95.00 91 THR A O 1
ATOM 750 N N . LYS A 1 92 ? -7.921 0.123 18.884 1.00 95.62 92 LYS A N 1
ATOM 751 C CA . LYS A 1 92 ? -7.452 1.221 19.747 1.00 95.62 92 LYS A CA 1
ATOM 752 C C . LYS A 1 92 ? -8.554 2.225 20.095 1.00 95.62 92 LYS A C 1
ATOM 754 O O . LYS A 1 92 ? -8.643 2.661 21.233 1.00 95.62 92 LYS A O 1
ATOM 759 N N . LEU A 1 93 ? -9.452 2.530 19.155 1.00 96.56 93 LEU A N 1
ATOM 760 C CA . LEU A 1 93 ? -10.593 3.426 19.383 1.00 96.56 93 LEU A CA 1
ATOM 761 C C . LEU A 1 93 ? -11.548 2.934 20.487 1.00 96.56 93 LEU A C 1
ATOM 763 O O . LEU A 1 93 ? -12.254 3.757 21.071 1.00 96.56 93 LEU A O 1
ATOM 767 N N . LEU A 1 94 ? -11.612 1.622 20.734 1.00 96.56 94 LEU A N 1
ATOM 768 C CA . LEU A 1 94 ? -12.512 1.003 21.714 1.00 96.56 94 LEU A CA 1
ATOM 769 C C . LEU A 1 94 ? -11.802 0.553 22.997 1.00 96.56 94 LEU A C 1
ATOM 771 O O . LEU A 1 94 ? -12.475 0.195 23.957 1.00 96.56 94 LEU A O 1
ATOM 775 N N . LEU A 1 95 ? -10.471 0.591 23.016 1.00 96.12 95 LEU A N 1
ATOM 776 C CA . LEU A 1 95 ? -9.648 0.165 24.141 1.00 96.12 95 LEU A CA 1
ATOM 777 C C . LEU A 1 95 ? -9.608 1.258 25.221 1.00 96.12 95 LEU A C 1
ATOM 779 O O . LEU A 1 95 ? -9.265 2.407 24.932 1.00 96.12 95 LEU A O 1
ATOM 783 N N . TRP A 1 96 ? -9.925 0.922 26.471 1.00 95.62 96 TRP A N 1
ATOM 784 C CA . TRP A 1 96 ? -10.008 1.891 27.572 1.00 95.62 96 TRP A CA 1
ATOM 785 C C . TRP A 1 96 ? -8.669 2.549 27.901 1.00 95.62 96 TRP A C 1
ATOM 787 O O . TRP A 1 96 ? -8.629 3.718 28.289 1.00 95.62 96 TRP A O 1
ATOM 797 N N . SER A 1 97 ? -7.587 1.797 27.743 1.00 93.38 97 SER A N 1
ATOM 798 C CA . SER A 1 97 ? -6.207 2.217 27.982 1.00 93.38 97 SER A CA 1
ATOM 799 C C . SER A 1 97 ? -5.581 2.997 26.821 1.00 93.38 97 SER A C 1
ATOM 801 O O . SER A 1 97 ? -4.503 3.564 26.995 1.00 93.38 97 SER A O 1
ATOM 803 N N . SER A 1 98 ? -6.223 3.058 25.647 1.00 94.44 98 SER A N 1
ATOM 804 C CA . SER A 1 98 ? -5.660 3.768 24.494 1.00 94.44 98 SER A CA 1
ATOM 805 C C . SER A 1 98 ? -5.830 5.283 24.610 1.00 94.44 98 SER A C 1
ATOM 807 O O . SER A 1 98 ? -6.880 5.798 24.984 1.00 94.44 98 SER A O 1
ATOM 809 N N . ASP A 1 99 ? -4.792 6.004 24.212 1.00 93.25 99 ASP A N 1
ATOM 810 C CA . ASP A 1 99 ? -4.748 7.457 24.052 1.00 93.25 99 ASP A CA 1
ATOM 811 C C . ASP A 1 99 ? -5.687 7.982 22.953 1.00 93.25 99 ASP A C 1
ATOM 813 O O . ASP A 1 99 ? -6.306 9.031 23.112 1.00 93.25 99 ASP A O 1
ATOM 817 N N . VAL A 1 100 ? -5.842 7.234 21.859 1.00 94.81 100 VAL A N 1
ATOM 818 C CA . VAL A 1 100 ? -6.719 7.592 20.730 1.00 94.81 100 VAL A CA 1
ATOM 819 C C . VAL A 1 100 ? -8.161 7.109 20.903 1.00 94.81 100 VAL A C 1
ATOM 821 O O . VAL A 1 100 ? -8.952 7.182 19.963 1.00 94.81 100 VAL A O 1
ATOM 824 N N . ARG A 1 101 ? -8.521 6.584 22.079 1.00 95.88 101 ARG A N 1
ATOM 825 C CA . ARG A 1 101 ? -9.849 6.020 22.340 1.00 95.88 101 ARG A CA 1
ATOM 826 C C . ARG A 1 101 ? -10.977 7.030 22.125 1.00 95.88 101 ARG A C 1
ATOM 828 O O . ARG A 1 101 ? -10.810 8.243 22.258 1.00 95.88 101 ARG A O 1
ATOM 835 N N . LYS A 1 102 ? -12.176 6.516 21.854 1.00 95.94 102 LYS A N 1
ATOM 836 C CA . LYS A 1 102 ? -13.402 7.323 21.851 1.00 95.94 102 LYS A CA 1
ATOM 837 C C . LYS A 1 102 ? -13.780 7.791 23.260 1.00 95.94 102 LYS A C 1
ATOM 839 O O . LYS A 1 102 ? -13.268 7.300 24.266 1.00 95.94 102 LYS A O 1
ATOM 844 N N . SER A 1 103 ? -14.720 8.736 23.326 1.00 96.31 103 SER A N 1
ATOM 845 C CA . SER A 1 103 ? -15.294 9.168 24.601 1.00 96.31 103 SER A CA 1
ATOM 846 C C . SER A 1 103 ? -15.890 7.977 25.358 1.00 96.31 103 SER A C 1
ATOM 848 O O . SER A 1 103 ? -16.374 7.018 24.754 1.00 96.31 103 SER A O 1
ATOM 850 N N . GLU A 1 104 ? -15.880 8.030 26.689 1.00 94.88 104 GLU A N 1
ATOM 851 C CA . GLU A 1 104 ? -16.419 6.938 27.504 1.00 94.88 104 GLU A CA 1
ATOM 852 C C . GLU A 1 104 ? -17.899 6.661 27.205 1.00 94.88 104 GLU A C 1
ATOM 854 O O . GLU A 1 104 ? -18.303 5.502 27.123 1.00 94.88 104 GLU A O 1
ATOM 859 N N . ALA A 1 105 ? -18.686 7.713 26.964 1.00 96.00 105 ALA A N 1
ATOM 860 C CA . ALA A 1 105 ? -20.083 7.588 26.564 1.00 96.00 105 ALA A CA 1
ATOM 861 C C . ALA A 1 105 ? -20.236 6.866 25.213 1.00 96.00 105 ALA A C 1
ATOM 863 O O . ALA A 1 105 ? -21.086 5.985 25.078 1.00 96.00 105 ALA A O 1
ATOM 864 N N . ASP A 1 106 ? -19.395 7.187 24.224 1.00 96.94 106 ASP A N 1
ATOM 865 C CA . ASP A 1 106 ? -19.430 6.517 22.922 1.00 96.94 106 ASP A CA 1
ATOM 866 C C . ASP A 1 106 ? -19.026 5.048 23.025 1.00 96.94 106 ASP A C 1
ATOM 868 O O . ASP A 1 106 ? -19.671 4.210 22.396 1.00 96.94 106 ASP A O 1
ATOM 872 N N . ILE A 1 107 ? -17.985 4.729 23.804 1.00 96.31 107 ILE A N 1
ATOM 873 C CA . ILE A 1 107 ? -17.537 3.344 23.992 1.00 96.31 107 ILE A CA 1
ATOM 874 C C . ILE A 1 107 ? -18.647 2.527 24.652 1.00 96.31 107 ILE A C 1
ATOM 876 O O . ILE A 1 107 ? -18.979 1.464 24.136 1.00 96.31 107 ILE A O 1
ATOM 880 N N . LYS A 1 108 ? -19.282 3.034 25.721 1.00 96.19 108 LYS A N 1
ATOM 881 C CA . LYS A 1 108 ? -20.407 2.346 26.382 1.00 96.19 108 LYS A CA 1
ATOM 882 C C . LYS A 1 108 ? -21.570 2.108 25.420 1.00 96.19 108 LYS A C 1
ATOM 884 O O . LYS A 1 108 ? -22.018 0.975 25.283 1.00 96.19 108 LYS A O 1
ATOM 889 N N . ARG A 1 109 ? -21.983 3.134 24.669 1.00 97.19 109 ARG A N 1
ATOM 890 C CA . ARG A 1 109 ? -23.060 3.012 23.673 1.00 97.19 109 ARG A CA 1
ATOM 891 C C . ARG A 1 109 ? -22.724 2.002 22.570 1.00 97.19 109 ARG A C 1
ATOM 893 O O . ARG A 1 109 ? -23.585 1.242 22.137 1.00 97.19 109 ARG A O 1
ATOM 900 N N . ILE A 1 110 ? -21.481 1.999 22.082 1.00 96.50 110 ILE A N 1
ATOM 901 C CA . ILE A 1 110 ? -21.025 1.029 21.077 1.00 96.50 110 ILE A CA 1
ATOM 902 C C . ILE A 1 110 ? -21.001 -0.383 21.675 1.00 96.50 110 ILE A C 1
ATOM 904 O O . ILE A 1 110 ? -21.474 -1.308 21.023 1.00 96.50 110 ILE A O 1
ATOM 908 N N . ALA A 1 111 ? -20.508 -0.551 22.903 1.00 96.69 111 ALA A N 1
ATOM 909 C CA . ALA A 1 111 ? -20.462 -1.835 23.598 1.00 96.69 111 ALA A CA 1
ATOM 910 C C . ALA A 1 111 ? -21.865 -2.419 23.827 1.00 96.69 111 ALA A C 1
ATOM 912 O O . ALA A 1 111 ? -22.090 -3.595 23.552 1.00 96.69 111 ALA A O 1
ATOM 913 N N . GLU A 1 112 ? -22.830 -1.599 24.251 1.00 97.38 112 GLU A N 1
ATOM 914 C CA . GLU A 1 112 ? -24.238 -1.999 24.393 1.00 97.38 112 GLU A CA 1
ATOM 915 C C . GLU A 1 112 ? -24.831 -2.464 23.064 1.00 97.38 112 GLU A C 1
ATOM 917 O O . GLU A 1 112 ? -25.509 -3.493 22.997 1.00 97.38 112 GLU A O 1
ATOM 922 N N . LYS A 1 113 ? -24.534 -1.738 21.984 1.00 97.25 113 LYS A N 1
ATOM 923 C CA . LYS A 1 113 ? -24.993 -2.104 20.648 1.00 97.25 113 LYS A CA 1
ATOM 924 C C . LYS A 1 113 ? -24.343 -3.400 20.154 1.00 97.25 113 LYS A C 1
ATOM 926 O O . LYS A 1 113 ? -25.043 -4.258 19.636 1.00 97.25 113 LYS A O 1
ATOM 931 N N . ILE A 1 114 ? -23.040 -3.590 20.374 1.00 97.19 114 ILE A N 1
ATOM 932 C CA . ILE A 1 114 ? -22.331 -4.843 20.059 1.00 97.19 114 ILE A CA 1
ATOM 933 C C . ILE A 1 114 ? -22.941 -6.020 20.828 1.00 97.19 114 ILE A C 1
ATOM 935 O O . ILE A 1 114 ? -23.175 -7.080 20.246 1.00 97.19 114 ILE A O 1
ATOM 939 N N . LYS A 1 115 ? -23.236 -5.830 22.117 1.00 97.62 115 LYS A N 1
ATOM 940 C CA . LYS A 1 115 ? -23.875 -6.851 22.948 1.00 97.62 115 LYS A CA 1
ATOM 941 C C . LYS A 1 115 ? -25.272 -7.198 22.438 1.00 97.62 115 LYS A C 1
ATOM 943 O O . LYS A 1 115 ? -25.614 -8.372 22.376 1.00 97.62 115 LYS A O 1
ATOM 948 N N . THR A 1 116 ? -26.052 -6.195 22.049 1.00 97.50 116 THR A N 1
ATOM 949 C CA . THR A 1 116 ? -27.422 -6.374 21.545 1.00 97.50 116 THR A CA 1
ATOM 950 C C . THR A 1 116 ? -27.442 -7.049 20.173 1.00 97.50 116 THR A C 1
ATOM 952 O O . THR A 1 116 ? -28.172 -8.015 19.979 1.00 97.50 116 THR A O 1
ATOM 955 N N . ASP A 1 117 ? -26.618 -6.575 19.236 1.00 97.00 117 ASP A N 1
ATOM 956 C CA . ASP A 1 117 ? -26.637 -7.022 17.839 1.00 97.00 117 ASP A CA 1
ATOM 957 C C . ASP A 1 117 ? -25.894 -8.358 17.641 1.00 97.00 117 ASP A C 1
ATOM 959 O O . ASP A 1 117 ? -26.248 -9.139 16.758 1.00 97.00 117 ASP A O 1
ATOM 963 N N . PHE A 1 118 ? -24.852 -8.632 18.440 1.00 96.81 118 PHE A N 1
ATOM 964 C CA . PHE A 1 118 ? -23.947 -9.773 18.231 1.00 96.81 118 PHE A CA 1
ATOM 965 C C . PHE A 1 118 ? -23.758 -10.680 19.451 1.00 96.81 118 PHE A C 1
ATOM 967 O O . PHE A 1 118 ? -23.089 -11.705 19.329 1.00 96.81 118 PHE A O 1
ATOM 974 N N . GLY A 1 119 ? -24.289 -10.321 20.623 1.00 96.62 119 GLY A N 1
ATOM 975 C CA . GLY A 1 119 ? -24.103 -11.093 21.858 1.00 96.62 119 GLY A CA 1
ATOM 976 C C . GLY A 1 119 ? -22.688 -11.030 22.443 1.00 96.62 119 GLY A C 1
ATOM 977 O O . GLY A 1 119 ? -22.385 -11.770 23.373 1.00 96.62 119 GLY A O 1
ATOM 978 N N . ILE A 1 120 ? -21.814 -10.165 21.919 1.00 96.94 120 ILE A N 1
ATOM 979 C CA . ILE A 1 120 ? -20.425 -10.039 22.379 1.00 96.94 120 ILE A CA 1
ATOM 980 C C . ILE A 1 120 ? -20.363 -8.985 23.485 1.00 96.94 120 ILE A C 1
ATOM 982 O O . ILE A 1 120 ? -20.749 -7.835 23.283 1.00 96.94 120 ILE A O 1
ATOM 986 N N . GLN A 1 121 ? -19.860 -9.361 24.659 1.00 97.00 121 GLN A N 1
ATOM 987 C CA . GLN A 1 121 ? -19.649 -8.430 25.762 1.00 97.00 121 GLN A CA 1
ATOM 988 C C . GLN A 1 121 ? -18.197 -7.954 25.768 1.00 97.00 121 GLN A C 1
ATOM 990 O O . GLN A 1 121 ? -17.289 -8.736 26.031 1.00 97.00 121 GLN A O 1
ATOM 995 N N . LEU A 1 122 ? -17.985 -6.667 25.484 1.00 96.44 122 LEU A N 1
ATOM 996 C CA . LEU A 1 122 ? -16.669 -6.050 25.645 1.00 96.44 122 LEU A CA 1
ATOM 997 C C . LEU A 1 122 ? -16.312 -5.949 27.133 1.00 96.44 122 LEU A C 1
ATOM 999 O O . LEU A 1 122 ? -17.189 -5.708 27.966 1.00 96.44 122 LEU A O 1
ATOM 1003 N N . LEU A 1 123 ? -15.024 -6.102 27.442 1.00 96.56 123 LEU A N 1
ATOM 1004 C CA . LEU A 1 123 ? -14.511 -5.998 28.804 1.00 96.56 123 LEU A CA 1
ATOM 1005 C C . LEU A 1 123 ? -14.690 -4.569 29.341 1.00 96.56 123 LEU A C 1
ATOM 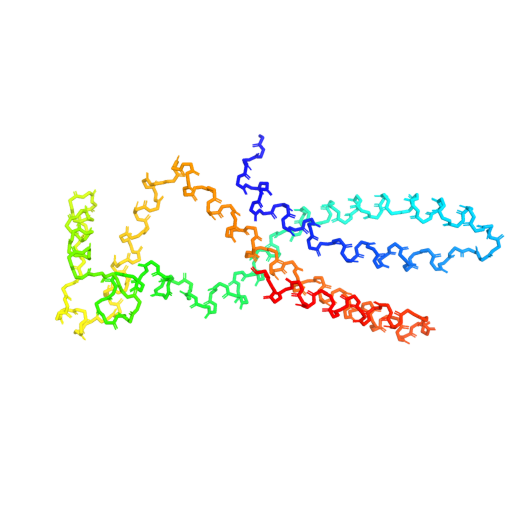1007 O O . LEU A 1 123 ? -14.534 -3.572 28.624 1.00 96.56 123 LEU A O 1
ATOM 1011 N N . SER A 1 124 ? -15.021 -4.474 30.625 1.00 94.38 124 SER A N 1
ATOM 1012 C CA . SER A 1 124 ? -15.017 -3.213 31.361 1.00 94.38 124 SER A CA 1
ATOM 1013 C C . SER A 1 124 ? -13.592 -2.684 31.543 1.00 94.38 124 SER A C 1
ATOM 1015 O O . SER A 1 124 ? -12.605 -3.372 31.283 1.00 94.38 124 SER A O 1
ATOM 1017 N N . LYS A 1 125 ? -13.474 -1.442 32.017 1.00 93.69 125 LYS A N 1
ATOM 1018 C CA . LYS A 1 125 ? -12.175 -0.803 32.251 1.00 93.69 125 LYS A CA 1
ATOM 1019 C C . LYS A 1 125 ? -11.291 -1.606 33.214 1.00 93.69 125 LYS A C 1
ATOM 1021 O O . LYS A 1 125 ? -10.103 -1.758 32.952 1.00 93.69 125 LYS A O 1
ATOM 1026 N N . ASP A 1 126 ? -11.867 -2.137 34.290 1.00 94.06 126 ASP A N 1
ATOM 1027 C CA . ASP A 1 126 ? -11.120 -2.883 35.310 1.00 94.06 126 ASP A CA 1
ATOM 1028 C C . ASP A 1 126 ? -10.733 -4.291 34.819 1.00 94.06 126 ASP A C 1
ATOM 1030 O O . ASP A 1 126 ? -9.621 -4.772 35.060 1.00 94.06 126 ASP A O 1
ATOM 1034 N N . GLU A 1 127 ? -11.618 -4.937 34.053 1.00 93.81 127 GLU A N 1
ATOM 1035 C CA . GLU A 1 127 ? -11.333 -6.222 33.403 1.00 93.81 127 GLU A CA 1
ATOM 1036 C C . GLU A 1 127 ? -10.252 -6.084 32.323 1.00 93.81 127 GLU A C 1
ATOM 1038 O O . GLU A 1 127 ? -9.382 -6.946 32.218 1.00 93.81 127 GLU A O 1
ATOM 1043 N N . GLU A 1 128 ? -10.252 -4.988 31.556 1.00 95.44 128 GLU A N 1
ATOM 1044 C CA . GLU A 1 128 ? -9.211 -4.709 30.562 1.00 95.44 128 GLU A CA 1
ATOM 1045 C C . GLU A 1 128 ? -7.834 -4.548 31.218 1.00 95.44 128 GLU A C 1
ATOM 1047 O O . GLU A 1 128 ? -6.851 -5.078 30.702 1.00 95.44 128 GLU A O 1
ATOM 1052 N N . ILE A 1 129 ? -7.754 -3.865 32.366 1.00 92.50 129 ILE A N 1
ATOM 1053 C CA . ILE A 1 129 ? -6.499 -3.743 33.128 1.00 92.50 129 ILE A CA 1
ATOM 1054 C C . ILE A 1 129 ? -5.997 -5.127 33.553 1.00 92.50 129 ILE A C 1
ATOM 1056 O O . ILE A 1 129 ? -4.799 -5.401 33.487 1.00 92.50 129 ILE A O 1
ATOM 1060 N N . SER A 1 130 ? -6.917 -6.003 33.955 1.00 93.94 130 SER A N 1
ATOM 1061 C CA . SER A 1 130 ? -6.594 -7.356 34.409 1.00 93.94 130 SER A CA 1
ATOM 1062 C C . SER A 1 130 ? -6.180 -8.279 33.256 1.00 93.94 130 SER A C 1
ATOM 1064 O O . SER A 1 130 ? -5.329 -9.149 33.440 1.00 93.94 130 SER A O 1
ATOM 1066 N N . ASN A 1 131 ? -6.757 -8.101 32.061 1.00 95.25 131 ASN A N 1
ATOM 1067 C CA . ASN A 1 131 ? -6.441 -8.908 30.885 1.00 95.25 131 ASN A CA 1
ATOM 1068 C C . ASN A 1 131 ? -6.567 -8.126 29.566 1.00 95.25 131 ASN A C 1
ATOM 1070 O O . ASN A 1 131 ? -7.516 -8.276 28.790 1.00 95.25 131 ASN A O 1
ATOM 1074 N N . LEU A 1 132 ? -5.534 -7.338 29.273 1.00 94.88 132 LEU A N 1
ATOM 1075 C CA . LEU A 1 132 ? -5.474 -6.508 28.072 1.00 94.88 132 LEU A CA 1
ATOM 1076 C C . LEU A 1 132 ? -5.520 -7.326 26.773 1.00 94.88 132 LEU A C 1
ATOM 1078 O O . LEU A 1 132 ? -6.080 -6.882 25.769 1.00 94.88 132 LEU A O 1
ATOM 1082 N N . SER A 1 133 ? -4.909 -8.514 26.765 1.00 94.88 133 SER A N 1
ATOM 1083 C CA . SER A 1 133 ? -4.855 -9.334 25.552 1.00 94.88 133 SER A CA 1
ATOM 1084 C C . SER A 1 133 ? -6.236 -9.852 25.164 1.00 94.88 133 SER A C 1
ATOM 1086 O O . SER A 1 133 ? -6.565 -9.862 23.977 1.00 94.88 133 SER A O 1
ATOM 1088 N N . GLU A 1 134 ? -7.035 -10.273 26.143 1.00 96.00 134 GLU A N 1
ATOM 1089 C CA . GLU A 1 134 ? -8.397 -10.746 25.901 1.00 96.00 134 GLU A CA 1
ATOM 1090 C C . GLU A 1 134 ? -9.322 -9.600 25.490 1.00 96.00 134 GLU A C 1
ATOM 1092 O O . GLU A 1 134 ? -10.123 -9.754 24.568 1.00 96.00 134 GLU A O 1
ATOM 1097 N N . ALA A 1 135 ? -9.143 -8.414 26.085 1.00 96.38 135 ALA A N 1
ATOM 1098 C CA . ALA A 1 135 ? -9.869 -7.214 25.678 1.00 96.38 135 ALA A CA 1
ATOM 1099 C C . ALA A 1 135 ? -9.650 -6.903 24.190 1.00 96.38 135 ALA A C 1
ATOM 1101 O O . ALA A 1 135 ? -10.613 -6.735 23.439 1.00 96.38 135 ALA A O 1
ATOM 1102 N N . LYS A 1 136 ? -8.389 -6.909 23.731 1.00 96.81 136 LYS A N 1
ATOM 1103 C CA . LYS A 1 136 ? -8.061 -6.682 22.314 1.00 96.81 136 LYS A CA 1
ATOM 1104 C C . LYS A 1 136 ? -8.702 -7.724 21.400 1.00 96.81 136 LYS A C 1
ATOM 1106 O O . LYS A 1 136 ? -9.291 -7.345 20.392 1.00 96.81 136 LYS A O 1
ATOM 1111 N N . ARG A 1 137 ? -8.620 -9.013 21.745 1.00 96.31 137 ARG A N 1
ATOM 1112 C CA . ARG A 1 137 ? -9.210 -10.102 20.943 1.00 96.31 137 ARG A CA 1
ATOM 1113 C C . ARG A 1 137 ? -10.729 -9.996 20.855 1.00 96.31 137 ARG A C 1
ATOM 1115 O O . ARG A 1 137 ? -11.273 -10.017 19.756 1.00 96.31 137 ARG A O 1
ATOM 1122 N N . THR A 1 138 ? -11.391 -9.754 21.984 1.00 96.69 138 THR A N 1
ATOM 1123 C CA . THR A 1 138 ? -12.848 -9.565 22.043 1.00 96.69 138 THR A CA 1
ATOM 1124 C C . THR A 1 138 ? -13.294 -8.390 21.165 1.00 96.69 138 THR A C 1
ATOM 1126 O O . THR A 1 138 ? -14.288 -8.478 20.442 1.00 96.69 138 THR A O 1
ATOM 1129 N N . ILE A 1 139 ? -12.535 -7.287 21.178 1.00 97.06 139 ILE A N 1
ATOM 1130 C CA . ILE A 1 139 ? -12.794 -6.137 20.306 1.00 97.06 139 ILE A CA 1
ATOM 1131 C C . ILE A 1 139 ? -12.580 -6.501 18.829 1.00 97.06 139 ILE A C 1
ATOM 1133 O O . ILE A 1 139 ? -13.411 -6.132 17.999 1.00 97.06 139 ILE A O 1
ATOM 1137 N N . VAL A 1 140 ? -11.505 -7.217 18.482 1.00 96.62 140 VAL A N 1
ATOM 1138 C CA . VAL A 1 140 ? -11.242 -7.670 17.103 1.00 96.62 140 VAL A CA 1
ATOM 1139 C C . VAL A 1 140 ? -12.397 -8.528 16.580 1.00 96.62 140 VAL A C 1
ATOM 1141 O O . VAL A 1 140 ? -12.885 -8.277 15.474 1.00 96.62 140 VAL A O 1
ATOM 1144 N N . ASP A 1 141 ? -12.899 -9.463 17.386 1.00 96.38 141 ASP A N 1
ATOM 1145 C CA . ASP A 1 141 ? -14.037 -10.313 17.029 1.00 96.38 141 ASP A CA 1
ATOM 1146 C C . ASP A 1 141 ? -15.314 -9.492 16.808 1.00 96.38 141 ASP A C 1
ATOM 1148 O O . ASP A 1 141 ? -15.995 -9.641 15.784 1.00 96.38 141 ASP A O 1
ATOM 1152 N N . ALA A 1 142 ? -15.609 -8.557 17.718 1.00 97.12 142 ALA A N 1
ATOM 1153 C CA . ALA A 1 142 ? -16.745 -7.649 17.591 1.00 97.12 142 ALA A CA 1
ATOM 1154 C C . ALA A 1 142 ? -16.655 -6.783 16.324 1.00 97.12 142 ALA A C 1
ATOM 1156 O O . ALA A 1 142 ? -17.610 -6.695 15.548 1.00 97.12 142 ALA A O 1
ATOM 1157 N N . VAL A 1 143 ? -15.492 -6.181 16.061 1.00 95.50 143 VAL A N 1
ATOM 1158 C CA . VAL A 1 143 ? -15.241 -5.384 14.850 1.00 95.50 143 VAL A CA 1
ATOM 1159 C C . VAL A 1 143 ? -15.322 -6.254 13.591 1.00 95.50 143 VAL A C 1
ATOM 1161 O O . VAL A 1 143 ? -15.822 -5.801 12.559 1.00 95.50 143 VAL A O 1
ATOM 1164 N N . GLY A 1 144 ? -14.902 -7.519 13.661 1.00 94.50 144 GLY A N 1
ATOM 1165 C CA . GLY A 1 144 ? -15.124 -8.527 12.624 1.00 94.50 144 GLY A CA 1
ATOM 1166 C C . GLY A 1 144 ? -16.597 -8.651 12.235 1.00 94.50 144 GLY A C 1
ATOM 1167 O O . GLY A 1 144 ? -16.932 -8.513 11.058 1.00 94.50 144 GLY A O 1
ATOM 1168 N N . LYS A 1 145 ? -17.491 -8.816 13.217 1.00 95.81 145 LYS A N 1
ATOM 1169 C CA . LYS A 1 145 ? -18.944 -8.886 12.977 1.00 95.81 145 LYS A CA 1
ATOM 1170 C C . LYS A 1 145 ? -19.510 -7.585 12.410 1.00 95.81 145 LYS A C 1
ATOM 1172 O O . LYS A 1 145 ? -20.284 -7.629 11.453 1.00 95.81 145 LYS A O 1
ATOM 1177 N N . ILE A 1 146 ? -19.065 -6.435 12.925 1.00 94.38 146 ILE A N 1
ATOM 1178 C CA . ILE A 1 146 ? -19.453 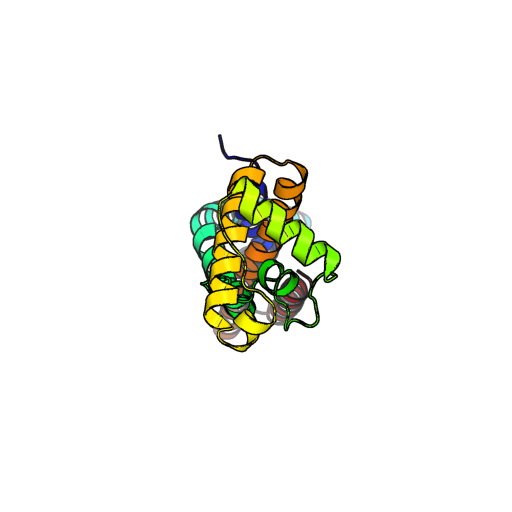-5.116 12.401 1.00 94.38 146 ILE A CA 1
ATOM 1179 C C . ILE A 1 146 ? -19.091 -4.993 10.913 1.00 94.38 146 ILE A C 1
ATOM 1181 O O . ILE A 1 146 ? -19.899 -4.511 10.116 1.00 94.38 146 ILE A O 1
ATOM 1185 N N . ARG A 1 147 ? -17.898 -5.441 10.503 1.00 92.12 147 ARG A N 1
ATOM 1186 C CA . ARG A 1 147 ? -17.470 -5.396 9.094 1.00 92.12 147 ARG A CA 1
ATOM 1187 C C . ARG A 1 147 ? -18.360 -6.238 8.184 1.00 92.12 147 ARG A C 1
ATOM 1189 O O . ARG A 1 147 ? -18.692 -5.779 7.095 1.00 92.12 147 ARG A O 1
ATOM 1196 N N . GLU A 1 148 ? -18.778 -7.424 8.622 1.00 91.88 148 GLU A N 1
ATOM 1197 C CA . GLU A 1 148 ? -19.646 -8.282 7.807 1.00 91.88 148 GLU A CA 1
ATOM 1198 C C . GLU A 1 148 ? -21.032 -7.664 7.592 1.00 91.88 148 GLU A C 1
ATOM 1200 O O . GLU A 1 148 ? -21.491 -7.583 6.452 1.00 91.88 148 GLU A O 1
ATOM 1205 N N . VAL A 1 149 ? -21.675 -7.133 8.639 1.00 92.88 149 VAL A N 1
ATOM 1206 C CA . VAL A 1 149 ? -23.006 -6.511 8.478 1.00 92.88 149 VAL A CA 1
ATOM 1207 C C . VAL A 1 149 ? -22.959 -5.194 7.703 1.00 92.88 149 VAL A C 1
ATOM 1209 O O . VAL A 1 149 ? -23.939 -4.795 7.079 1.00 92.88 149 VAL A O 1
ATOM 1212 N N . THR A 1 150 ? -21.807 -4.520 7.693 1.00 90.81 150 THR A N 1
ATOM 1213 C CA . THR A 1 150 ? -21.615 -3.256 6.971 1.00 90.81 150 THR A CA 1
ATOM 1214 C C . THR A 1 150 ? -20.980 -3.422 5.588 1.00 90.81 150 THR A C 1
ATOM 1216 O O . THR A 1 150 ? -20.726 -2.435 4.896 1.00 90.81 150 THR A O 1
ATOM 1219 N N . ARG A 1 151 ? -20.776 -4.659 5.124 1.00 86.25 151 ARG A N 1
ATOM 1220 C CA . ARG A 1 151 ? -20.061 -4.980 3.878 1.00 86.25 151 ARG A CA 1
ATOM 1221 C C . ARG A 1 151 ? -20.653 -4.338 2.624 1.00 86.25 151 ARG A C 1
ATOM 1223 O O . ARG A 1 151 ? -19.914 -4.000 1.698 1.00 86.25 151 ARG A O 1
ATOM 1230 N N . ASN A 1 152 ? -21.971 -4.152 2.603 1.00 88.19 152 ASN A N 1
ATOM 1231 C CA . ASN A 1 152 ? -22.704 -3.552 1.486 1.00 88.19 152 ASN A CA 1
ATOM 1232 C C . ASN A 1 152 ? -22.916 -2.037 1.640 1.00 88.19 152 ASN A C 1
ATOM 1234 O O . ASN A 1 152 ? -23.566 -1.425 0.800 1.00 88.19 152 ASN A O 1
ATOM 1238 N N . ASN A 1 153 ? -22.366 -1.415 2.686 1.00 92.62 153 ASN A N 1
ATOM 1239 C CA . ASN A 1 153 ? -22.448 0.028 2.864 1.00 92.62 153 ASN A CA 1
ATOM 1240 C C . ASN A 1 153 ? -21.556 0.744 1.837 1.00 92.62 153 ASN A C 1
ATOM 1242 O O . ASN A 1 153 ? -20.330 0.613 1.865 1.00 92.62 153 ASN A O 1
ATOM 1246 N N . GLU A 1 154 ? -22.162 1.523 0.942 1.00 89.25 154 GLU A N 1
ATOM 1247 C CA . GLU A 1 154 ? -21.451 2.160 -0.173 1.00 89.25 154 GLU A CA 1
ATOM 1248 C C . GLU A 1 154 ? -20.348 3.126 0.277 1.00 89.25 154 GLU A C 1
ATOM 1250 O O . GLU A 1 154 ? -19.252 3.120 -0.298 1.00 89.25 154 GLU A O 1
ATOM 1255 N N . ASN A 1 155 ? -20.600 3.904 1.337 1.00 90.25 155 ASN A N 1
ATOM 1256 C CA . ASN A 1 155 ? -19.624 4.843 1.889 1.00 90.25 155 ASN A CA 1
ATOM 1257 C C . ASN A 1 155 ? -18.391 4.089 2.398 1.00 90.25 155 ASN A C 1
ATOM 1259 O O . ASN A 1 155 ? -17.264 4.401 2.013 1.00 90.25 155 ASN A O 1
ATOM 1263 N N . LEU A 1 156 ? -18.589 3.036 3.197 1.00 90.12 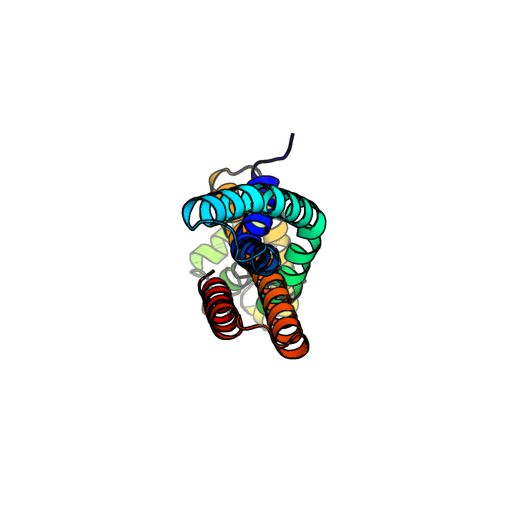156 LEU A N 1
ATOM 1264 C CA . LEU A 1 156 ? -17.481 2.217 3.695 1.00 90.12 156 LEU A CA 1
ATOM 1265 C C . LEU A 1 156 ? -16.743 1.505 2.565 1.00 90.12 156 LEU A C 1
ATOM 1267 O O . LEU A 1 156 ? -15.513 1.450 2.570 1.00 90.12 156 LEU A O 1
ATOM 1271 N N . GLN A 1 157 ? -17.459 1.008 1.556 1.00 90.75 157 GLN A N 1
ATOM 1272 C CA . GLN A 1 157 ? -16.815 0.416 0.391 1.00 90.75 157 GLN A CA 1
ATOM 1273 C C . GLN A 1 157 ? -15.920 1.422 -0.340 1.00 90.75 157 GLN A C 1
ATOM 1275 O O . GLN A 1 157 ? -14.851 1.040 -0.812 1.00 90.75 157 GLN A O 1
ATOM 1280 N N . GLN A 1 158 ? -16.311 2.696 -0.432 1.00 92.00 158 GLN A N 1
ATOM 1281 C CA . GLN A 1 158 ? -15.469 3.730 -1.033 1.00 92.00 158 GLN A CA 1
ATOM 1282 C C . GLN A 1 158 ? -14.162 3.924 -0.257 1.00 92.00 158 GLN A C 1
ATOM 1284 O O . GLN A 1 158 ? -13.092 3.921 -0.868 1.00 92.00 158 GLN A O 1
ATOM 1289 N N . TYR A 1 159 ? -14.226 4.039 1.071 1.00 92.25 159 TYR A N 1
ATOM 1290 C CA . TYR A 1 159 ? -13.026 4.155 1.905 1.00 92.25 159 TYR A CA 1
ATOM 1291 C C . TYR A 1 159 ? -12.153 2.899 1.838 1.00 92.25 159 TYR A C 1
ATOM 1293 O O . TYR A 1 159 ? -10.940 3.009 1.676 1.00 92.25 159 TYR A O 1
ATOM 1301 N N . ASN A 1 160 ? -12.757 1.709 1.842 1.00 91.81 160 ASN A N 1
ATOM 1302 C CA . ASN A 1 160 ? -12.035 0.445 1.707 1.00 91.81 160 ASN A CA 1
ATOM 1303 C C . ASN A 1 160 ? -11.313 0.327 0.358 1.00 91.81 160 ASN A C 1
ATOM 1305 O O . ASN A 1 160 ? -10.217 -0.233 0.298 1.00 91.81 160 ASN A O 1
ATOM 1309 N N . ARG A 1 161 ? -11.897 0.855 -0.728 1.00 94.31 161 ARG A N 1
ATOM 1310 C CA . ARG A 1 161 ? -11.239 0.909 -2.044 1.00 94.31 161 ARG A CA 1
ATOM 1311 C C . ARG A 1 161 ? -10.058 1.872 -2.045 1.00 94.31 161 ARG A C 1
ATOM 1313 O O . ARG A 1 161 ? -8.992 1.480 -2.505 1.00 94.31 161 ARG A O 1
ATOM 1320 N N . LYS A 1 162 ? -10.215 3.076 -1.480 1.00 94.44 162 LYS A N 1
ATOM 1321 C CA . LYS A 1 162 ? -9.125 4.062 -1.351 1.00 94.44 162 LYS A CA 1
ATOM 1322 C C . LYS A 1 162 ? -7.967 3.520 -0.511 1.00 94.44 162 LYS A C 1
ATOM 1324 O O . LYS A 1 162 ? -6.832 3.518 -0.971 1.00 94.44 162 LYS A O 1
ATOM 1329 N N . TYR A 1 163 ? -8.264 2.984 0.672 1.00 93.50 163 TYR A N 1
ATOM 1330 C CA . TYR A 1 163 ? -7.262 2.354 1.530 1.00 93.50 163 TYR A CA 1
ATOM 1331 C C . TYR A 1 163 ? -6.572 1.181 0.823 1.00 93.50 163 TYR A C 1
ATOM 1333 O O . TYR A 1 163 ? -5.348 1.079 0.827 1.00 93.50 163 TYR A O 1
ATOM 1341 N N . GLY A 1 164 ? -7.351 0.312 0.169 1.00 94.75 164 GLY A N 1
ATOM 1342 C CA . GLY A 1 164 ? -6.816 -0.811 -0.592 1.00 94.75 164 GLY A CA 1
ATOM 1343 C C . GLY A 1 164 ? -5.905 -0.376 -1.742 1.00 94.75 164 GLY A C 1
ATOM 1344 O O . GLY A 1 164 ? -4.858 -0.994 -1.923 1.00 94.75 164 GLY A O 1
ATOM 1345 N N . PHE A 1 165 ? -6.259 0.700 -2.456 1.00 96.50 165 PHE A N 1
ATOM 1346 C CA . PHE A 1 165 ? -5.418 1.307 -3.487 1.00 96.50 165 PHE A CA 1
ATOM 1347 C C . PHE A 1 165 ? -4.079 1.755 -2.898 1.00 96.50 165 PHE A C 1
ATOM 1349 O O . PHE A 1 165 ? -3.050 1.236 -3.320 1.00 96.50 165 PHE A O 1
ATOM 1356 N N . CYS A 1 166 ? -4.090 2.647 -1.897 1.00 95.38 166 CYS A N 1
ATOM 1357 C CA . CYS A 1 166 ? -2.868 3.194 -1.295 1.00 95.38 166 CYS A CA 1
ATOM 1358 C C . CYS A 1 166 ? -1.971 2.078 -0.761 1.00 95.38 166 CYS A C 1
ATOM 1360 O O . CYS A 1 166 ? -0.805 1.967 -1.136 1.00 95.38 166 CYS A O 1
ATOM 1362 N N . ARG A 1 167 ? -2.546 1.163 0.028 1.00 95.06 167 ARG A N 1
ATOM 1363 C CA . ARG A 1 167 ? -1.815 0.021 0.572 1.00 95.06 167 ARG A CA 1
ATOM 1364 C C . ARG A 1 167 ? -1.180 -0.803 -0.551 1.00 95.06 167 ARG A C 1
ATOM 1366 O O . ARG A 1 167 ? 0.017 -1.064 -0.518 1.00 95.06 167 ARG A O 1
ATOM 1373 N N . ASN A 1 168 ? -1.938 -1.238 -1.553 1.00 96.75 168 ASN A N 1
ATOM 1374 C CA . ASN A 1 168 ? -1.385 -2.108 -2.598 1.00 96.75 168 ASN A CA 1
ATOM 1375 C C . ASN A 1 168 ? -0.404 -1.366 -3.525 1.00 96.75 168 ASN A C 1
ATOM 1377 O O . ASN A 1 168 ? 0.525 -1.982 -4.053 1.00 96.75 168 ASN A O 1
ATOM 1381 N N . TYR A 1 169 ? -0.555 -0.049 -3.674 1.00 96.56 169 TYR A N 1
ATOM 1382 C CA . TYR A 1 169 ? 0.404 0.795 -4.378 1.00 96.56 169 TYR A CA 1
ATOM 1383 C C . TYR A 1 169 ? 1.755 0.824 -3.656 1.00 96.56 169 TYR A C 1
ATOM 1385 O O . TYR A 1 169 ? 2.768 0.610 -4.311 1.00 96.56 169 TYR A O 1
ATOM 1393 N N . LEU A 1 170 ? 1.786 0.930 -2.318 1.00 95.50 170 LEU A N 1
ATOM 1394 C CA . LEU A 1 170 ? 3.032 0.814 -1.537 1.00 95.50 170 LEU A CA 1
ATOM 1395 C C . LEU A 1 170 ? 3.780 -0.493 -1.823 1.00 95.50 170 LEU A C 1
ATOM 1397 O O . LEU A 1 170 ? 4.995 -0.497 -2.007 1.00 95.50 170 LEU A O 1
ATOM 1401 N N . GLY A 1 171 ? 3.054 -1.609 -1.914 1.00 95.25 171 GLY A N 1
ATOM 1402 C CA . GLY A 1 171 ? 3.646 -2.891 -2.296 1.00 95.25 171 GLY A CA 1
ATOM 1403 C C . GLY A 1 171 ? 4.229 -2.869 -3.706 1.00 95.25 171 GLY A C 1
ATOM 1404 O O . GLY A 1 171 ? 5.323 -3.376 -3.928 1.00 95.25 171 GLY A O 1
ATOM 1405 N N . THR A 1 172 ? 3.542 -2.222 -4.645 1.00 95.38 172 THR A N 1
ATOM 1406 C CA . THR A 1 172 ? 4.042 -2.042 -6.015 1.00 95.38 172 THR A CA 1
ATOM 1407 C C . THR A 1 172 ? 5.296 -1.161 -6.038 1.00 95.38 172 THR A C 1
ATOM 1409 O O . THR A 1 172 ? 6.262 -1.504 -6.715 1.00 95.38 172 THR A O 1
ATOM 1412 N N . CYS A 1 173 ? 5.344 -0.091 -5.234 1.00 95.88 173 CYS A N 1
ATOM 1413 C CA . CYS A 1 173 ? 6.519 0.771 -5.086 1.00 95.88 173 CYS A CA 1
ATOM 1414 C C . CYS A 1 173 ? 7.762 -0.000 -4.636 1.00 95.88 173 CYS A C 1
ATOM 1416 O O . CYS A 1 173 ? 8.857 0.304 -5.102 1.00 95.88 173 CYS A O 1
ATOM 1418 N N . VAL A 1 174 ? 7.616 -1.014 -3.776 1.00 95.44 174 VAL A N 1
ATOM 1419 C CA . VAL A 1 174 ? 8.735 -1.880 -3.363 1.00 95.44 174 VAL A CA 1
ATOM 1420 C C . VAL A 1 174 ? 9.325 -2.617 -4.568 1.00 95.44 174 VAL A C 1
ATOM 1422 O O . VAL A 1 174 ? 10.535 -2.570 -4.787 1.00 95.44 174 VAL A O 1
ATOM 1425 N N . TYR A 1 175 ? 8.483 -3.246 -5.391 1.00 95.00 175 TYR A N 1
ATOM 1426 C CA . TYR A 1 175 ? 8.946 -3.964 -6.583 1.00 95.00 175 TYR A CA 1
ATOM 1427 C C . TYR A 1 175 ? 9.474 -3.028 -7.669 1.00 95.00 175 TYR A C 1
ATOM 1429 O O . TYR A 1 175 ? 10.497 -3.332 -8.278 1.00 95.00 175 TYR A O 1
ATOM 1437 N N . ALA A 1 176 ? 8.829 -1.881 -7.889 1.00 95.81 176 ALA A N 1
ATOM 1438 C CA . ALA A 1 176 ? 9.304 -0.872 -8.828 1.00 95.81 176 ALA A CA 1
ATOM 1439 C C . ALA A 1 176 ? 10.681 -0.332 -8.408 1.00 95.81 176 ALA A C 1
ATOM 1441 O O . ALA A 1 176 ? 11.591 -0.272 -9.229 1.00 95.81 176 ALA A O 1
ATOM 1442 N N . THR A 1 177 ? 10.874 -0.040 -7.117 1.00 96.50 177 THR A N 1
ATOM 1443 C CA . THR A 1 177 ? 12.176 0.358 -6.553 1.00 96.50 177 THR A CA 1
ATOM 1444 C C . THR A 1 177 ? 13.227 -0.725 -6.795 1.00 96.50 177 THR A C 1
ATOM 1446 O O . THR A 1 177 ? 14.308 -0.428 -7.300 1.00 96.50 177 THR A O 1
ATOM 1449 N N . GLY A 1 178 ? 12.900 -1.992 -6.513 1.00 95.12 178 GLY A N 1
ATOM 1450 C CA . GLY A 1 178 ? 13.786 -3.125 -6.794 1.00 95.12 178 GLY A CA 1
ATOM 1451 C C . GLY A 1 178 ? 14.159 -3.237 -8.275 1.00 95.12 178 GLY A C 1
ATOM 1452 O O . GLY A 1 178 ? 15.333 -3.397 -8.601 1.00 95.12 178 GLY A O 1
ATOM 1453 N N . ALA A 1 179 ? 13.193 -3.076 -9.182 1.00 93.81 179 ALA A N 1
ATOM 1454 C CA . ALA A 1 179 ? 13.434 -3.096 -10.623 1.00 93.81 179 ALA A CA 1
ATOM 1455 C C . ALA A 1 179 ? 14.363 -1.956 -11.077 1.00 93.81 179 ALA A C 1
ATOM 1457 O O . ALA A 1 179 ? 15.248 -2.182 -11.899 1.00 93.81 179 ALA A O 1
ATOM 1458 N N . ILE A 1 180 ? 14.214 -0.752 -10.513 1.00 95.56 180 ILE A N 1
ATOM 1459 C CA . ILE A 1 180 ? 15.094 0.390 -10.810 1.00 95.56 180 ILE A CA 1
ATOM 1460 C C . ILE A 1 180 ? 16.516 0.135 -10.294 1.00 95.56 180 ILE A C 1
ATOM 1462 O O . ILE A 1 180 ? 17.478 0.429 -10.999 1.00 95.56 180 ILE A O 1
ATOM 1466 N N . ILE A 1 181 ? 16.670 -0.453 -9.103 1.00 96.12 181 ILE A N 1
ATOM 1467 C CA . ILE A 1 181 ? 17.985 -0.835 -8.560 1.00 96.12 181 ILE A CA 1
ATOM 1468 C C . ILE A 1 181 ? 18.664 -1.875 -9.463 1.00 96.12 181 ILE A C 1
ATOM 1470 O O . ILE A 1 181 ? 19.850 -1.744 -9.769 1.00 96.12 181 ILE A O 1
ATOM 1474 N N . LEU A 1 182 ? 17.920 -2.875 -9.943 1.00 94.19 182 LEU A N 1
ATOM 1475 C CA . LEU A 1 182 ? 18.441 -3.853 -10.901 1.00 94.19 182 LEU A CA 1
ATOM 1476 C C . LEU A 1 182 ? 18.840 -3.192 -12.229 1.00 94.19 182 LEU A C 1
ATOM 1478 O O . LEU A 1 182 ? 19.895 -3.509 -12.777 1.00 94.19 182 LEU A O 1
ATOM 1482 N N . ALA A 1 183 ? 18.047 -2.236 -12.719 1.00 92.31 183 ALA A N 1
ATOM 1483 C CA . ALA A 1 183 ? 18.376 -1.470 -13.918 1.00 92.31 183 ALA A CA 1
ATOM 1484 C C . ALA A 1 183 ? 19.635 -0.603 -13.731 1.00 92.31 183 ALA A C 1
ATOM 1486 O O . ALA A 1 183 ? 20.456 -0.529 -14.642 1.00 92.31 183 ALA A O 1
ATOM 1487 N N . LEU A 1 184 ? 19.834 0.004 -12.553 1.00 94.12 184 LEU A N 1
ATOM 1488 C CA . LEU A 1 184 ? 21.069 0.715 -12.200 1.00 94.12 184 LEU A CA 1
ATOM 1489 C C . LEU A 1 184 ? 22.278 -0.218 -12.250 1.00 94.12 184 LEU A C 1
ATOM 1491 O O . LEU A 1 184 ? 23.274 0.112 -12.892 1.00 94.12 184 LEU A O 1
ATOM 1495 N N . ALA A 1 185 ? 22.183 -1.392 -11.625 1.00 93.94 185 ALA A N 1
ATOM 1496 C CA . ALA A 1 185 ? 23.256 -2.381 -11.645 1.00 93.94 185 ALA A CA 1
ATOM 1497 C C . ALA A 1 185 ? 23.600 -2.808 -13.082 1.00 93.94 185 ALA A C 1
ATOM 1499 O O . ALA A 1 185 ? 24.765 -2.765 -13.476 1.00 93.94 185 ALA A O 1
ATOM 1500 N N . ALA A 1 186 ? 22.588 -3.132 -13.894 1.00 91.12 186 ALA A N 1
ATOM 1501 C CA . ALA A 1 186 ? 22.775 -3.466 -15.304 1.00 91.12 186 ALA A CA 1
ATOM 1502 C C . ALA A 1 186 ? 23.397 -2.305 -16.098 1.00 91.12 186 ALA A C 1
ATOM 1504 O O . ALA A 1 186 ? 24.295 -2.528 -16.906 1.00 91.12 186 ALA A O 1
ATOM 1505 N N . ASN A 1 187 ? 22.974 -1.062 -15.841 1.00 91.50 187 ASN A N 1
ATOM 1506 C CA . ASN A 1 187 ? 23.538 0.124 -16.481 1.00 91.50 187 ASN A CA 1
ATOM 1507 C C . ASN A 1 187 ? 25.043 0.260 -16.202 1.00 91.50 187 ASN A C 1
ATOM 1509 O O . ASN A 1 187 ? 25.799 0.549 -17.126 1.00 91.50 187 ASN A O 1
ATOM 1513 N N . PHE A 1 188 ? 25.481 0.034 -14.959 1.00 92.25 188 PHE A N 1
ATOM 1514 C CA . PHE A 1 188 ? 26.904 0.075 -14.606 1.00 92.25 188 PHE A CA 1
ATOM 1515 C C . PHE A 1 188 ? 27.699 -1.072 -15.236 1.00 92.25 188 PHE A C 1
ATOM 1517 O O . PHE A 1 188 ? 28.763 -0.824 -15.796 1.00 92.25 188 PHE A O 1
ATOM 1524 N N . ILE A 1 189 ? 27.175 -2.302 -15.197 1.00 92.44 189 ILE A N 1
ATOM 1525 C CA . ILE A 1 189 ? 27.839 -3.485 -15.775 1.00 92.44 189 ILE A CA 1
ATOM 1526 C C . ILE A 1 189 ? 28.025 -3.333 -17.289 1.00 92.44 189 ILE A C 1
ATOM 1528 O O . ILE A 1 189 ? 29.066 -3.694 -17.827 1.00 92.44 189 ILE A O 1
ATOM 1532 N N . LEU A 1 190 ? 27.021 -2.784 -17.974 1.00 88.69 190 LEU A N 1
ATOM 1533 C CA . LEU A 1 190 ? 27.015 -2.633 -19.429 1.00 88.69 190 LEU A CA 1
ATOM 1534 C C . LEU A 1 190 ? 27.637 -1.309 -19.907 1.00 88.69 190 LEU A C 1
ATOM 1536 O O . LEU A 1 190 ? 27.634 -1.043 -21.105 1.00 88.69 190 LEU A O 1
ATOM 1540 N N . GLY A 1 191 ? 28.150 -0.467 -19.000 1.00 87.12 191 GLY A N 1
ATOM 1541 C CA . GLY A 1 191 ? 28.781 0.812 -19.355 1.00 87.12 191 GLY A CA 1
ATOM 1542 C C . GLY A 1 191 ? 27.828 1.820 -20.008 1.00 87.12 191 GLY A C 1
ATOM 1543 O O . GLY A 1 191 ? 28.241 2.624 -20.843 1.00 87.12 191 GLY A O 1
ATOM 1544 N N . MET A 1 192 ? 26.543 1.768 -19.659 1.00 85.81 192 MET A N 1
ATOM 1545 C CA . MET A 1 192 ? 25.492 2.564 -20.294 1.00 85.81 192 MET A CA 1
ATOM 1546 C C . MET A 1 192 ? 25.388 3.975 -19.669 1.00 85.81 192 MET A C 1
ATOM 1548 O O . MET A 1 192 ? 25.617 4.148 -18.467 1.00 85.81 192 MET A O 1
ATOM 1552 N N . PRO A 1 193 ? 25.004 5.014 -20.438 1.00 88.62 193 PRO A N 1
ATOM 1553 C CA . PRO A 1 193 ? 25.029 6.405 -19.974 1.00 88.62 193 PRO A CA 1
ATOM 1554 C C . PRO A 1 193 ? 23.770 6.847 -19.196 1.00 88.62 193 PRO A C 1
ATOM 1556 O O . PRO A 1 193 ? 23.543 8.044 -19.039 1.00 88.62 193 PRO A O 1
ATOM 1559 N N . TYR A 1 194 ? 22.926 5.927 -18.705 1.00 89.12 194 TYR A N 1
ATOM 1560 C CA . TYR A 1 194 ? 21.612 6.261 -18.121 1.00 89.12 194 TYR A CA 1
ATOM 1561 C C . TYR A 1 194 ? 21.598 6.422 -16.595 1.00 89.12 194 TYR A C 1
ATOM 1563 O O . TYR A 1 194 ? 20.526 6.576 -16.008 1.00 89.12 194 TYR A O 1
ATOM 1571 N N . ALA A 1 195 ? 22.760 6.423 -15.936 1.00 91.06 195 ALA A N 1
ATOM 1572 C CA . ALA A 1 195 ? 22.850 6.469 -14.475 1.00 91.06 195 ALA A CA 1
ATOM 1573 C C . ALA A 1 195 ? 22.084 7.656 -13.859 1.00 91.06 195 ALA A C 1
ATOM 1575 O O . ALA A 1 195 ? 21.313 7.465 -12.923 1.00 91.06 195 ALA A O 1
ATOM 1576 N N . SER A 1 196 ? 22.232 8.867 -14.409 1.00 91.25 196 SER A N 1
ATOM 1577 C CA . SER A 1 196 ? 21.556 10.071 -13.897 1.00 91.25 196 SER A CA 1
ATOM 1578 C C . SER A 1 196 ? 20.029 9.966 -13.965 1.00 91.25 196 SER A C 1
ATOM 1580 O O . SER A 1 196 ? 19.343 10.273 -12.990 1.00 91.25 196 SER A O 1
ATOM 1582 N N . VAL A 1 197 ? 19.497 9.475 -15.088 1.00 92.31 197 VAL A N 1
ATOM 1583 C CA . VAL A 1 197 ? 18.055 9.263 -15.294 1.00 92.31 197 VAL A CA 1
ATOM 1584 C C . VAL A 1 197 ? 17.524 8.204 -14.331 1.00 92.31 197 VAL A C 1
ATOM 1586 O O . VAL A 1 197 ? 16.471 8.392 -13.726 1.00 92.31 197 VAL A O 1
ATOM 1589 N N . LEU A 1 198 ? 18.262 7.110 -14.144 1.00 94.00 198 LEU A N 1
ATOM 1590 C CA . LEU A 1 198 ? 17.870 6.029 -13.244 1.00 94.00 198 LEU A CA 1
ATOM 1591 C C . LEU A 1 198 ? 17.902 6.454 -11.767 1.00 94.00 198 LEU A C 1
ATOM 1593 O O . LEU A 1 198 ? 16.986 6.111 -11.024 1.00 94.00 198 LEU A O 1
ATOM 1597 N N . PHE A 1 199 ? 18.892 7.246 -11.340 1.00 95.81 199 PHE A N 1
ATOM 1598 C CA . PHE A 1 199 ? 18.915 7.817 -9.988 1.00 95.81 199 PHE A CA 1
ATOM 1599 C C . PHE A 1 199 ? 17.770 8.804 -9.755 1.00 95.81 199 PHE A C 1
ATOM 1601 O O . PHE A 1 199 ? 17.141 8.771 -8.698 1.00 95.81 199 PHE A O 1
ATOM 1608 N N . MET A 1 200 ? 17.453 9.646 -10.744 1.00 96.06 200 MET A N 1
ATOM 1609 C CA . MET A 1 200 ? 16.290 10.532 -10.670 1.00 96.06 200 MET A CA 1
ATOM 1610 C C . MET A 1 200 ? 14.994 9.723 -10.538 1.00 96.06 200 MET A C 1
ATOM 1612 O O . MET A 1 200 ? 14.187 9.997 -9.651 1.00 96.06 200 MET A O 1
ATOM 1616 N N . ALA A 1 201 ? 14.814 8.696 -11.372 1.00 95.62 201 ALA A N 1
ATOM 1617 C CA . ALA A 1 201 ? 13.647 7.824 -11.315 1.00 95.62 201 ALA A CA 1
ATOM 1618 C C . ALA A 1 201 ? 13.539 7.086 -9.973 1.00 95.62 201 ALA A C 1
ATOM 1620 O O . ALA A 1 201 ? 12.442 6.976 -9.431 1.00 95.62 201 ALA A O 1
ATOM 1621 N N . LEU A 1 202 ? 14.665 6.643 -9.402 1.00 96.75 202 LEU A N 1
ATOM 1622 C CA . LEU A 1 202 ? 14.712 6.051 -8.066 1.00 96.75 202 LEU A CA 1
ATOM 1623 C C . LEU A 1 202 ? 14.246 7.046 -6.994 1.00 96.75 202 LEU A C 1
ATOM 1625 O O . LEU A 1 202 ? 13.404 6.701 -6.168 1.00 96.75 202 LEU A O 1
ATOM 1629 N N . GLY A 1 203 ? 14.744 8.285 -7.032 1.00 96.31 203 GLY A N 1
ATOM 1630 C CA . GLY A 1 203 ? 14.332 9.342 -6.106 1.00 96.31 203 GLY A CA 1
ATOM 1631 C C . GLY A 1 203 ? 12.832 9.640 -6.186 1.00 96.31 203 GLY A C 1
ATOM 1632 O O . GLY A 1 203 ? 12.154 9.678 -5.160 1.00 96.31 203 GLY A O 1
ATOM 1633 N N . VAL A 1 204 ? 12.292 9.767 -7.403 1.00 95.81 204 VAL A N 1
ATOM 1634 C CA . VAL A 1 204 ? 10.850 9.958 -7.631 1.00 95.81 204 VAL A CA 1
ATOM 1635 C C . VAL A 1 204 ? 10.047 8.752 -7.138 1.00 95.81 204 VAL A C 1
ATOM 1637 O O . VAL A 1 204 ? 9.035 8.926 -6.464 1.00 95.81 204 VAL A O 1
ATOM 1640 N N . GLN A 1 205 ? 10.495 7.527 -7.422 1.00 95.81 205 GLN A N 1
ATOM 1641 C CA . GLN A 1 205 ? 9.805 6.306 -7.000 1.00 95.81 205 GLN A CA 1
ATOM 1642 C C . GLN A 1 205 ? 9.741 6.173 -5.472 1.00 95.81 205 GLN A C 1
ATOM 1644 O O . GLN A 1 205 ? 8.705 5.778 -4.933 1.00 95.81 205 GLN A O 1
ATOM 1649 N N . ILE A 1 206 ? 10.824 6.524 -4.773 1.00 94.81 206 ILE A N 1
ATOM 1650 C CA . ILE A 1 206 ? 10.869 6.540 -3.307 1.00 94.81 206 ILE A CA 1
ATOM 1651 C C . ILE A 1 206 ? 9.934 7.621 -2.762 1.00 94.81 206 ILE A C 1
ATOM 1653 O O . ILE A 1 206 ? 9.144 7.333 -1.865 1.00 94.81 206 ILE A O 1
ATOM 1657 N N . LEU A 1 207 ? 9.963 8.833 -3.329 1.00 95.12 207 LEU A N 1
ATOM 1658 C CA . LEU A 1 207 ? 9.057 9.916 -2.938 1.00 95.12 207 LEU A CA 1
ATOM 1659 C C . LEU A 1 207 ? 7.590 9.481 -3.064 1.00 95.12 207 LEU A C 1
ATOM 1661 O O . LEU A 1 207 ? 6.824 9.648 -2.120 1.00 95.12 207 LEU A O 1
ATOM 1665 N N . LEU A 1 208 ? 7.217 8.863 -4.190 1.00 92.69 208 LEU A N 1
ATOM 1666 C CA . LEU A 1 208 ? 5.871 8.327 -4.411 1.00 92.69 208 LEU A CA 1
ATOM 1667 C C . LEU A 1 208 ? 5.484 7.284 -3.356 1.00 92.69 208 LEU A C 1
ATOM 1669 O O . LEU A 1 208 ? 4.341 7.269 -2.906 1.00 92.69 208 LEU A O 1
ATOM 1673 N N . GLY A 1 209 ? 6.423 6.431 -2.939 1.00 91.44 209 GLY A N 1
ATOM 1674 C CA . GLY A 1 209 ? 6.206 5.473 -1.856 1.00 91.44 209 GLY A CA 1
ATOM 1675 C C . GLY A 1 209 ? 6.041 6.115 -0.474 1.00 91.44 209 GLY A C 1
ATOM 1676 O O . GLY A 1 209 ? 5.364 5.540 0.364 1.00 91.44 209 GLY A O 1
ATOM 1677 N N . ILE A 1 210 ? 6.627 7.289 -0.227 1.00 90.38 210 ILE A N 1
ATOM 1678 C CA . ILE A 1 210 ? 6.520 7.997 1.061 1.00 90.38 210 ILE A CA 1
ATOM 1679 C C . ILE A 1 210 ? 5.204 8.775 1.171 1.00 90.38 210 ILE A C 1
ATOM 1681 O O . ILE A 1 210 ? 4.631 8.852 2.254 1.00 90.38 210 ILE A O 1
ATOM 1685 N N . ILE A 1 211 ? 4.736 9.374 0.072 1.00 89.62 211 ILE A N 1
ATOM 1686 C CA . ILE A 1 211 ? 3.534 10.226 0.079 1.00 89.62 211 ILE A CA 1
ATOM 1687 C C . ILE A 1 211 ? 2.213 9.450 -0.060 1.00 89.62 211 ILE A C 1
ATOM 1689 O O . ILE A 1 211 ? 1.152 10.065 0.043 1.00 89.62 211 ILE A O 1
ATOM 1693 N N . THR A 1 212 ? 2.270 8.146 -0.355 1.00 82.81 212 THR A N 1
ATOM 1694 C CA . THR A 1 212 ? 1.086 7.278 -0.512 1.00 82.81 212 THR A CA 1
ATOM 1695 C C . THR A 1 212 ? 0.619 6.722 0.826 1.00 82.81 212 THR A C 1
ATOM 1697 O O . THR A 1 212 ? -0.616 6.688 1.041 1.00 82.81 212 THR A O 1
#

Foldseek 3Di:
DDDPLCVLLFLVLLLVLCPLVLLVVLVVVLVPPDPPDDPVRSVVVSVVSSVVSSVVSSVVSNVCSVQLLVQLCVVPVCVQQNPLSLRPPQLLCLQPPHPNHDDPVVNVVVQVVLCVVPVQHADDNVVCVVPVPVNSNSSSVSVVVVCVVCVPPPVVSVVSSVVSSLSSSLSSLVVSLVSLVVVLVVCVVVVHPCNVVSVVSNVVSVVSSVVD

Radius of gyration: 23.96 Å; chains: 1; bounding box: 56×25×73 Å